Protein AF-0000000068949501 (afdb_homodimer)

Structure (mmCIF, N/CA/C/O backbone):
data_AF-0000000068949501-model_v1
#
loop_
_entity.id
_entity.type
_entity.pdbx_description
1 polymer 'Antitoxin of toxin-antitoxin stability system'
#
loop_
_atom_site.group_PDB
_atom_site.id
_atom_site.type_symbol
_atom_site.label_atom_id
_atom_site.label_alt_id
_atom_site.label_comp_id
_atom_site.label_asym_id
_atom_site.label_entity_id
_atom_site.label_seq_id
_atom_site.pdbx_PDB_ins_code
_atom_site.Cartn_x
_atom_site.Cartn_y
_atom_site.Cartn_z
_atom_site.occupancy
_atom_site.B_iso_or_equiv
_atom_site.auth_seq_id
_atom_site.auth_comp_id
_atom_site.auth_asym_id
_atom_site.auth_atom_id
_atom_site.pdbx_PDB_model_num
ATOM 1 N N . MET A 1 1 ? -19.406 10.617 -22.109 1 32.72 1 MET A N 1
ATOM 2 C CA . MET A 1 1 ? -18.266 11.438 -22.5 1 32.72 1 MET A CA 1
ATOM 3 C C . MET A 1 1 ? -17.047 11.125 -21.625 1 32.72 1 MET A C 1
ATOM 5 O O . MET A 1 1 ? -15.938 11.539 -21.938 1 32.72 1 MET A O 1
ATOM 9 N N . LEU A 1 2 ? -17.25 10.852 -20.234 1 39.31 2 LEU A N 1
ATOM 10 C CA . LEU A 1 2 ? -16.672 11.32 -18.969 1 39.31 2 LEU A CA 1
ATOM 11 C C . LEU A 1 2 ? -15.352 10.625 -18.688 1 39.31 2 LEU A C 1
ATOM 13 O O . LEU A 1 2 ? -14.914 10.547 -17.547 1 39.31 2 LEU A O 1
ATOM 17 N N . VAL A 1 3 ? -15.125 9.727 -19.578 1 50.28 3 VAL A N 1
ATOM 18 C CA . VAL A 1 3 ? -13.938 8.969 -19.203 1 50.28 3 VAL A CA 1
ATOM 19 C C . VAL A 1 3 ? -12.727 9.898 -19.125 1 50.28 3 VAL A C 1
ATOM 21 O O . VAL A 1 3 ? -12.484 10.68 -20.047 1 50.28 3 VAL A O 1
ATOM 24 N N . SER A 1 4 ? -12.539 10.664 -18.141 1 52.97 4 SER A N 1
ATOM 25 C CA . SER A 1 4 ? -11.422 11.578 -17.938 1 52.97 4 SER A CA 1
ATOM 26 C C . SER A 1 4 ? -10.172 11.078 -18.656 1 52.97 4 SER A C 1
ATOM 28 O O . SER A 1 4 ? -9.867 9.891 -18.609 1 52.97 4 SER A O 1
ATOM 30 N N . GLU A 1 5 ? -9.898 11.656 -19.828 1 65.38 5 GLU A N 1
ATOM 31 C CA . GLU A 1 5 ? -8.75 11.453 -20.703 1 65.38 5 GLU A CA 1
ATOM 32 C C . GLU A 1 5 ? -7.492 11.141 -19.891 1 65.38 5 GLU A C 1
ATOM 34 O O . GLU A 1 5 ? -7.199 11.82 -18.906 1 65.38 5 GLU A O 1
ATOM 39 N N . GLU A 1 6 ? -7.09 9.992 -19.891 1 77.25 6 GLU A N 1
ATOM 40 C CA . GLU A 1 6 ? -5.844 9.523 -19.281 1 77.25 6 GLU A CA 1
ATOM 41 C C . GLU A 1 6 ? -4.656 10.352 -19.766 1 77.25 6 GLU A C 1
ATOM 43 O O . GLU A 1 6 ? -4.625 10.82 -20.906 1 77.25 6 GLU A O 1
ATOM 48 N N . ALA A 1 7 ? -4.039 11 -18.859 1 84.06 7 ALA A N 1
ATOM 49 C CA . ALA A 1 7 ? -2.85 11.789 -19.156 1 84.06 7 ALA A CA 1
ATOM 50 C C . ALA A 1 7 ? -1.578 11.008 -18.844 1 84.06 7 ALA A C 1
ATOM 52 O O . ALA A 1 7 ? -1.532 10.25 -17.859 1 84.06 7 ALA A O 1
ATOM 53 N N . PRO A 1 8 ? -0.601 11.203 -19.781 1 91.69 8 PRO A N 1
ATOM 54 C CA . PRO A 1 8 ? 0.681 10.562 -19.5 1 91.69 8 PRO A CA 1
ATOM 55 C C . PRO A 1 8 ? 1.339 11.102 -18.219 1 91.69 8 PRO A C 1
ATOM 57 O O . PRO A 1 8 ? 1.246 12.297 -17.938 1 91.69 8 PRO A O 1
ATOM 60 N N . PHE A 1 9 ? 1.88 10.258 -17.453 1 94.75 9 PHE A N 1
ATOM 61 C CA . PHE A 1 9 ? 2.619 10.555 -16.234 1 94.75 9 PHE A CA 1
ATOM 62 C C . PHE A 1 9 ? 3.992 9.898 -16.266 1 94.75 9 PHE A C 1
ATOM 64 O O . PHE A 1 9 ? 4.102 8.688 -16.453 1 94.75 9 PHE A O 1
ATOM 71 N N . ILE A 1 10 ? 5.035 10.727 -16.156 1 95.12 10 ILE A N 1
ATOM 72 C CA . ILE A 1 10 ? 6.395 10.211 -16.266 1 95.12 10 ILE A CA 1
ATOM 73 C C . ILE A 1 10 ? 7.039 10.133 -14.891 1 95.12 10 ILE A C 1
ATOM 75 O O . ILE A 1 10 ? 7.09 11.133 -14.164 1 95.12 10 ILE A O 1
ATOM 79 N N . LEU A 1 11 ? 7.508 9 -14.602 1 96.12 11 LEU A N 1
ATOM 80 C CA . LEU A 1 11 ? 8.281 8.758 -13.383 1 96.12 11 LEU A CA 1
ATOM 81 C C . LEU A 1 11 ? 9.688 8.281 -13.727 1 96.12 11 LEU A C 1
ATOM 83 O O . LEU A 1 11 ? 9.953 7.875 -14.859 1 96.12 11 LEU A O 1
ATOM 87 N N . THR A 1 12 ? 10.523 8.461 -12.727 1 94.25 12 THR A N 1
ATOM 88 C CA . THR A 1 12 ? 11.844 7.871 -12.836 1 94.25 12 THR A CA 1
ATOM 89 C C . THR A 1 12 ? 12.031 6.754 -11.812 1 94.25 12 THR A C 1
ATOM 91 O O . THR A 1 12 ? 11.945 6.988 -10.609 1 94.25 12 THR A O 1
ATOM 94 N N . LEU A 1 13 ? 12.258 5.543 -12.391 1 95.19 13 LEU A N 1
ATOM 95 C CA . LEU A 1 13 ? 12.43 4.391 -11.523 1 95.19 13 LEU A CA 1
ATOM 96 C C . LEU A 1 13 ? 13.75 3.676 -11.812 1 95.19 13 LEU A C 1
ATOM 98 O O . LEU A 1 13 ? 14.266 3.762 -12.93 1 95.19 13 LEU A O 1
ATOM 102 N N . ASN A 1 14 ? 14.227 3.023 -10.758 1 93.06 14 ASN A N 1
ATOM 103 C CA . ASN A 1 14 ? 15.273 2.041 -11.016 1 93.06 14 ASN A CA 1
ATOM 104 C C . ASN A 1 14 ? 14.836 1.022 -12.062 1 93.06 14 ASN A C 1
ATOM 106 O O . ASN A 1 14 ? 13.734 0.483 -11.992 1 93.06 14 ASN A O 1
ATOM 110 N N . PRO A 1 15 ? 15.734 0.807 -13.055 1 93.88 15 PRO A N 1
ATOM 111 C CA . PRO A 1 15 ? 15.336 -0.068 -14.164 1 93.88 15 PRO A CA 1
ATOM 112 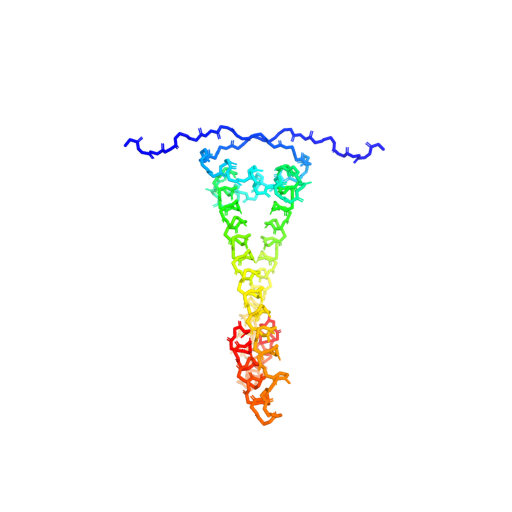C C . PRO A 1 15 ? 14.898 -1.452 -13.695 1 93.88 15 PRO A C 1
ATOM 114 O O . PRO A 1 15 ? 13.969 -2.033 -14.258 1 93.88 15 PRO A O 1
ATOM 117 N N . GLN A 1 16 ? 15.578 -2.006 -12.695 1 94.19 16 GLN A N 1
ATOM 118 C CA . GLN A 1 16 ? 15.203 -3.322 -12.195 1 94.19 16 GLN A CA 1
ATOM 119 C C . GLN A 1 16 ? 13.82 -3.293 -11.555 1 94.19 16 GLN A C 1
ATOM 121 O O . GLN A 1 16 ? 13.031 -4.227 -11.719 1 94.19 16 GLN A O 1
ATOM 126 N N . LEU A 1 17 ? 13.602 -2.232 -10.844 1 95.31 17 LEU A N 1
ATOM 127 C CA . LEU A 1 17 ? 12.305 -2.066 -10.203 1 95.31 17 LEU A CA 1
ATOM 128 C C . LEU A 1 17 ? 11.203 -1.874 -11.234 1 95.31 17 LEU A C 1
ATOM 130 O O . LEU A 1 17 ? 10.133 -2.477 -11.133 1 95.31 17 LEU A O 1
ATOM 134 N N . ARG A 1 18 ? 11.508 -1.067 -12.18 1 95.94 18 ARG A N 1
ATOM 135 C CA . ARG A 1 18 ? 10.578 -0.836 -13.273 1 95.94 18 ARG A CA 1
ATOM 136 C C . ARG A 1 18 ? 10.227 -2.143 -13.984 1 95.94 18 ARG A C 1
ATOM 138 O O . ARG A 1 18 ? 9.047 -2.459 -14.156 1 95.94 18 ARG A O 1
ATOM 145 N N . ASP A 1 19 ? 11.227 -2.936 -14.297 1 96.56 19 ASP A N 1
ATOM 146 C CA . ASP A 1 19 ? 11.016 -4.191 -15.016 1 96.56 19 ASP A CA 1
ATOM 147 C C . ASP A 1 19 ? 10.219 -5.18 -14.18 1 96.56 19 ASP A C 1
ATOM 149 O O . ASP A 1 19 ? 9.344 -5.883 -14.695 1 96.56 19 ASP A O 1
ATOM 153 N N . ALA A 1 20 ? 10.516 -5.211 -12.969 1 97.44 20 ALA A N 1
ATOM 154 C CA . ALA A 1 20 ? 9.766 -6.082 -12.062 1 97.44 20 ALA A CA 1
ATOM 155 C C . ALA A 1 20 ? 8.305 -5.66 -11.977 1 97.44 20 ALA A C 1
ATOM 157 O O . ALA A 1 20 ? 7.41 -6.508 -11.914 1 97.44 20 ALA A O 1
ATOM 158 N N . PHE A 1 21 ? 8.031 -4.363 -11.938 1 98 21 PHE A N 1
ATOM 159 C CA . PHE A 1 21 ? 6.68 -3.822 -11.891 1 98 21 PHE A CA 1
ATOM 160 C C . PHE A 1 21 ? 5.895 -4.219 -13.133 1 98 21 PHE A C 1
ATOM 162 O O . PHE A 1 21 ? 4.746 -4.656 -13.031 1 98 21 PHE A O 1
ATOM 169 N N . ILE A 1 22 ? 6.551 -4.148 -14.273 1 97.94 22 ILE A N 1
ATOM 170 C CA . ILE A 1 22 ? 5.934 -4.504 -15.547 1 97.94 22 ILE A CA 1
ATOM 171 C C . ILE A 1 22 ? 5.602 -5.992 -15.562 1 97.94 22 ILE A C 1
ATOM 173 O O . ILE A 1 22 ? 4.48 -6.383 -15.898 1 97.94 22 ILE A O 1
ATOM 177 N N . ALA A 1 23 ? 6.527 -6.785 -15.133 1 98.19 23 ALA A N 1
ATOM 178 C CA . ALA A 1 23 ? 6.344 -8.234 -15.133 1 98.19 23 ALA A CA 1
ATOM 179 C C . ALA A 1 23 ? 5.23 -8.648 -14.172 1 98.19 23 ALA A C 1
ATOM 181 O O . ALA A 1 23 ? 4.414 -9.516 -14.5 1 98.19 23 ALA A O 1
ATOM 182 N N . GLU A 1 24 ? 5.215 -7.973 -13.016 1 98.19 24 GLU A N 1
ATOM 183 C CA . GLU A 1 24 ? 4.211 -8.32 -12.008 1 98.19 24 GLU A CA 1
ATOM 184 C C . GLU A 1 24 ? 2.814 -7.914 -12.461 1 98.19 24 GLU A C 1
ATOM 186 O O . GLU A 1 24 ? 1.854 -8.664 -12.281 1 98.19 24 GLU A O 1
ATOM 191 N N . ALA A 1 25 ? 2.686 -6.77 -13.039 1 98.25 25 ALA A N 1
ATOM 192 C CA . ALA A 1 25 ? 1.402 -6.332 -13.578 1 98.25 25 ALA A CA 1
ATOM 193 C C . ALA A 1 25 ? 0.901 -7.297 -14.648 1 98.25 25 ALA A C 1
ATOM 195 O O . ALA A 1 25 ? -0.269 -7.688 -14.641 1 98.25 25 ALA A O 1
ATOM 196 N N . ALA A 1 26 ? 1.858 -7.758 -15.516 1 97.88 26 ALA A N 1
ATOM 197 C CA . ALA A 1 26 ? 1.518 -8.695 -16.594 1 97.88 26 ALA A CA 1
ATOM 198 C C . ALA A 1 26 ? 1.066 -10.039 -16.016 1 97.88 26 ALA A C 1
ATOM 200 O O . ALA A 1 26 ? 0.128 -10.648 -16.531 1 97.88 26 ALA A O 1
ATOM 201 N N . ALA A 1 27 ? 1.744 -10.406 -15.023 1 96.62 27 ALA A N 1
ATOM 202 C CA . ALA A 1 27 ? 1.398 -11.68 -14.391 1 96.62 27 ALA A CA 1
ATOM 203 C C . ALA A 1 27 ? -0.029 -11.656 -13.852 1 96.62 27 ALA A C 1
ATOM 205 O O . ALA A 1 27 ? -0.696 -12.688 -13.789 1 96.62 27 ALA A O 1
ATOM 206 N N . GLU A 1 28 ? -0.557 -10.477 -13.578 1 95.94 28 GLU A N 1
ATOM 207 C CA . GLU A 1 28 ? -1.918 -10.312 -13.078 1 95.94 28 GLU A CA 1
ATOM 208 C C . GLU A 1 28 ? -2.898 -10.047 -14.219 1 95.94 28 GLU A C 1
ATOM 210 O O . GLU A 1 28 ? -4.102 -9.914 -13.984 1 95.94 28 GLU A O 1
ATOM 215 N N . GLY A 1 29 ? -2.375 -9.984 -15.438 1 97.06 29 GLY A N 1
ATOM 216 C CA . GLY A 1 29 ? -3.213 -9.672 -16.578 1 97.06 29 GLY A CA 1
ATOM 217 C C . GLY A 1 29 ? -3.609 -8.211 -16.656 1 97.06 29 GLY A C 1
ATOM 218 O O . GLY A 1 29 ? -4.629 -7.867 -17.25 1 97.06 29 GLY A O 1
ATOM 219 N N . LEU A 1 30 ? -2.852 -7.336 -16.016 1 97.5 30 LEU A N 1
ATOM 220 C CA . LEU A 1 30 ? -3.125 -5.902 -16 1 97.5 30 LEU A CA 1
ATOM 221 C C . LEU A 1 30 ? -1.987 -5.121 -16.656 1 97.5 30 LEU A C 1
ATOM 223 O O . LEU A 1 30 ? -0.885 -5.648 -16.812 1 97.5 30 LEU A O 1
ATOM 227 N N . THR A 1 31 ? -2.369 -3.941 -17 1 96.81 31 THR A N 1
ATOM 228 C CA . THR A 1 31 ? -1.314 -3.025 -17.406 1 96.81 31 THR A CA 1
ATOM 229 C C . THR A 1 31 ? -0.666 -2.361 -16.203 1 96.81 31 THR A C 1
ATOM 231 O O . THR A 1 31 ? -1.263 -2.305 -15.117 1 96.81 31 THR A O 1
ATOM 234 N N . THR A 1 32 ? 0.525 -1.931 -16.359 1 98 32 THR A N 1
ATOM 235 C CA . THR A 1 32 ? 1.206 -1.188 -15.297 1 98 32 THR A CA 1
ATOM 236 C C . THR A 1 32 ? 0.389 0.032 -14.883 1 98 32 THR A C 1
ATOM 238 O O . THR A 1 32 ? 0.351 0.386 -13.703 1 98 32 THR A O 1
ATOM 241 N N . SER A 1 33 ? -0.318 0.71 -15.805 1 97.31 33 SER A N 1
ATOM 242 C CA . SER A 1 33 ? -1.128 1.887 -15.5 1 97.31 33 SER A CA 1
ATOM 243 C C . SER A 1 33 ? -2.322 1.526 -14.625 1 97.31 33 SER A C 1
ATOM 245 O O . SER A 1 33 ? -2.695 2.287 -13.727 1 97.31 33 SER A O 1
ATOM 247 N N . GLN A 1 34 ? -2.859 0.392 -14.93 1 97.06 34 GLN A N 1
ATOM 248 C CA . GLN A 1 34 ? -3.975 -0.066 -14.109 1 97.06 34 GLN A CA 1
ATOM 249 C C . GLN A 1 34 ? -3.527 -0.331 -12.672 1 97.06 34 GLN A C 1
ATOM 251 O O . GLN A 1 34 ? -4.191 0.087 -11.727 1 97.06 34 GLN A O 1
ATOM 256 N N . VAL A 1 35 ? -2.381 -0.965 -12.5 1 98 35 VAL A N 1
ATOM 257 C CA . VAL A 1 35 ? -1.853 -1.249 -11.172 1 98 35 VAL A CA 1
ATOM 258 C C . VAL A 1 35 ? -1.466 0.056 -10.477 1 98 35 VAL A C 1
ATOM 260 O O . VAL A 1 35 ? -1.768 0.253 -9.297 1 98 35 VAL A O 1
ATOM 263 N N . ALA A 1 36 ? -0.903 0.91 -11.172 1 97.88 36 ALA A N 1
ATOM 264 C CA . ALA A 1 36 ? -0.486 2.197 -10.617 1 97.88 36 ALA A CA 1
ATOM 265 C C . ALA A 1 36 ? -1.688 3.006 -10.141 1 97.88 36 ALA A C 1
ATOM 267 O O . ALA A 1 36 ? -1.636 3.646 -9.094 1 97.88 36 ALA A O 1
ATOM 268 N N . GLU A 1 37 ? -2.748 2.992 -10.953 1 96.75 37 GLU A N 1
ATOM 269 C CA . GLU A 1 37 ? -3.965 3.691 -10.555 1 96.75 37 GLU A CA 1
ATOM 270 C C . GLU A 1 37 ? -4.453 3.213 -9.195 1 96.75 37 GLU A C 1
ATOM 272 O O . GLU A 1 37 ? -4.812 4.023 -8.336 1 96.75 37 GLU A O 1
ATOM 277 N N . ALA A 1 38 ? -4.402 2.006 -9.031 1 97.25 38 ALA A N 1
ATOM 278 C CA . ALA A 1 38 ? -4.855 1.432 -7.77 1 97.25 38 ALA A CA 1
ATOM 279 C C . ALA A 1 38 ? -3.906 1.793 -6.629 1 97.25 38 ALA A C 1
ATOM 281 O O . ALA A 1 38 ? -4.348 2.137 -5.531 1 97.25 38 ALA A O 1
ATOM 282 N N . LEU A 1 39 ? -2.615 1.708 -6.902 1 98.19 39 LEU A N 1
ATOM 283 C CA . LEU A 1 39 ? -1.617 2.023 -5.887 1 98.19 39 LEU A CA 1
ATOM 284 C C . LEU A 1 39 ? -1.732 3.479 -5.445 1 98.19 39 LEU A C 1
ATOM 286 O O . LEU A 1 39 ? -1.671 3.775 -4.25 1 98.19 39 LEU A O 1
ATOM 290 N N . VAL A 1 40 ? -1.928 4.344 -6.391 1 98.06 40 VAL A N 1
ATOM 291 C CA . VAL A 1 40 ? -2.031 5.77 -6.098 1 98.06 40 VAL A CA 1
ATOM 292 C C . VAL A 1 40 ? -3.316 6.047 -5.324 1 98.06 40 VAL A C 1
ATOM 294 O O . VAL A 1 40 ? -3.312 6.805 -4.352 1 98.06 40 VAL A O 1
ATOM 297 N N . ARG A 1 41 ? -4.395 5.457 -5.746 1 98.12 41 ARG A N 1
ATOM 298 C CA . ARG A 1 41 ? -5.652 5.625 -5.031 1 98.12 41 ARG A CA 1
ATOM 299 C C . ARG A 1 41 ? -5.516 5.188 -3.574 1 98.12 41 ARG A C 1
ATOM 301 O O . ARG A 1 41 ? -5.988 5.879 -2.668 1 98.12 41 ARG A O 1
ATOM 308 N N . GLU A 1 42 ? -4.902 4.07 -3.359 1 97.44 42 GLU A N 1
ATOM 309 C CA . GLU A 1 42 ? -4.695 3.557 -2.008 1 97.44 42 GLU A CA 1
ATOM 310 C C . GLU A 1 42 ? -3.797 4.488 -1.196 1 97.44 42 GLU A C 1
ATOM 312 O O . GLU A 1 42 ? -4.074 4.762 -0.026 1 97.44 42 GLU A O 1
ATOM 317 N N . TYR A 1 43 ? -2.789 4.922 -1.844 1 98.31 43 TYR A N 1
ATOM 318 C CA . TYR A 1 43 ? -1.854 5.848 -1.213 1 98.31 43 TYR A CA 1
ATOM 319 C C . TYR A 1 43 ? -2.564 7.117 -0.758 1 98.31 43 TYR A C 1
ATOM 321 O O . TYR A 1 43 ? -2.426 7.535 0.394 1 98.31 43 TYR A O 1
ATOM 329 N N . LEU A 1 44 ? -3.369 7.746 -1.599 1 98.38 44 LEU A N 1
ATOM 330 C CA . LEU A 1 44 ? -4.082 8.977 -1.278 1 98.38 44 LEU A CA 1
ATOM 331 C C . LEU A 1 44 ? -5.102 8.742 -0.171 1 98.38 44 LEU A C 1
ATOM 333 O O . LEU A 1 44 ? -5.27 9.586 0.715 1 98.38 44 LEU A O 1
ATOM 337 N N . ALA A 1 45 ? -5.77 7.621 -0.24 1 97.5 45 ALA A N 1
ATOM 338 C CA . ALA A 1 45 ? -6.754 7.281 0.782 1 97.5 45 ALA A CA 1
ATOM 339 C C . ALA A 1 45 ? -6.098 7.148 2.154 1 97.5 45 ALA A C 1
ATOM 341 O O . ALA A 1 45 ? -6.621 7.652 3.15 1 97.5 45 ALA A O 1
ATOM 342 N N . ARG A 1 46 ? -4.945 6.539 2.182 1 96.5 46 ARG A N 1
ATOM 343 C CA . ARG A 1 46 ? -4.203 6.371 3.428 1 96.5 46 ARG A CA 1
ATOM 344 C C . ARG A 1 46 ? -3.744 7.719 3.977 1 96.5 46 ARG A C 1
ATOM 346 O O . ARG A 1 46 ? -3.824 7.965 5.18 1 96.5 46 ARG A O 1
ATOM 353 N N . ARG A 1 47 ? -3.279 8.461 3.1 1 95.88 47 ARG A N 1
ATOM 354 C CA . ARG A 1 47 ? -2.82 9.781 3.52 1 95.88 47 ARG A CA 1
ATOM 355 C C . ARG A 1 47 ? -3.979 10.625 4.043 1 95.88 47 ARG A C 1
ATOM 357 O O . ARG A 1 47 ? -3.836 11.336 5.039 1 95.88 47 ARG A O 1
ATOM 364 N N . ARG A 1 48 ? -5.078 10.656 3.355 1 95.75 48 ARG A N 1
ATOM 365 C CA . ARG A 1 48 ? -6.266 11.367 3.82 1 95.75 48 ARG A CA 1
ATOM 366 C C . ARG A 1 48 ? -6.699 10.859 5.195 1 95.75 48 ARG A C 1
ATOM 368 O O . ARG A 1 48 ? -6.988 11.664 6.09 1 95.75 48 ARG A O 1
ATOM 375 N N . GLN A 1 49 ? -6.711 9.57 5.344 1 94.44 49 GLN A N 1
ATOM 376 C CA . GLN A 1 49 ? -7.086 8.984 6.629 1 94.44 49 GLN A CA 1
ATOM 377 C C . GLN A 1 49 ? -6.145 9.438 7.738 1 94.44 49 GLN A C 1
ATOM 379 O O . GLN A 1 49 ? -6.586 9.789 8.836 1 94.44 49 GLN A O 1
ATOM 384 N N . ALA A 1 50 ? -4.945 9.43 7.418 1 93.44 50 ALA A N 1
ATOM 385 C CA . ALA A 1 50 ? -3.941 9.852 8.391 1 93.44 50 ALA A CA 1
ATOM 386 C C . ALA A 1 50 ? -4.156 11.305 8.805 1 93.44 50 ALA A C 1
ATOM 388 O O . ALA A 1 50 ? -4.039 11.641 9.984 1 93.44 50 ALA A O 1
ATOM 389 N N . ARG A 1 51 ? -4.406 12.109 7.871 1 93.19 51 ARG A N 1
ATOM 390 C CA . ARG A 1 51 ? -4.652 13.516 8.156 1 93.19 51 ARG A CA 1
ATOM 391 C C . ARG A 1 51 ? -5.906 13.695 9.008 1 93.19 51 ARG A C 1
ATOM 393 O O . ARG A 1 51 ? -5.922 14.492 9.945 1 93.19 51 ARG A O 1
ATOM 400 N N . ASP A 1 52 ? -6.945 12.961 8.648 1 92.19 52 ASP A N 1
ATOM 401 C CA . ASP A 1 52 ? -8.188 13.016 9.414 1 92.19 52 ASP A CA 1
ATOM 402 C C . ASP A 1 52 ? -7.961 12.586 10.859 1 92.19 52 ASP A C 1
ATOM 404 O O . ASP A 1 52 ? -8.484 13.211 11.789 1 92.19 52 ASP A O 1
ATOM 408 N N . GLU A 1 53 ? -7.172 11.57 10.969 1 88.69 53 GLU A N 1
ATOM 409 C CA . GLU A 1 53 ? -6.855 11.086 12.305 1 88.69 53 GLU A CA 1
ATOM 410 C C . GLU A 1 53 ? -6.047 12.109 13.094 1 88.69 53 GLU A C 1
ATOM 412 O O . GLU A 1 53 ? -6.273 12.305 14.289 1 88.69 53 GLU A O 1
ATOM 417 N N . GLU A 1 54 ? -5.18 12.75 12.445 1 87.69 54 GLU A N 1
ATOM 418 C CA . GLU A 1 54 ? -4.395 13.797 13.094 1 87.69 54 GLU A CA 1
ATOM 419 C C . GLU A 1 54 ? -5.285 14.953 13.531 1 87.69 54 GLU A C 1
ATOM 421 O O . GLU A 1 54 ? -5.109 15.5 14.625 1 87.69 54 GLU A O 1
ATOM 426 N N . VAL A 1 55 ? -6.152 15.336 12.711 1 91.06 55 VAL A N 1
ATOM 427 C CA . VAL A 1 55 ? -7.094 16.406 13.023 1 91.06 55 VAL A CA 1
ATOM 428 C C . VAL A 1 55 ? -7.918 16.031 14.25 1 91.06 55 VAL A C 1
ATOM 430 O O . VAL A 1 55 ? -8.078 16.844 15.164 1 91.06 55 VAL A O 1
ATOM 433 N N . LEU A 1 56 ? -8.383 14.75 14.195 1 89.19 56 LEU A N 1
ATOM 434 C CA . LEU A 1 56 ? -9.172 14.258 15.32 1 89.19 56 LEU A CA 1
ATOM 435 C C . LEU A 1 56 ? -8.344 14.258 16.609 1 89.19 56 LEU A C 1
ATOM 437 O O . LEU A 1 56 ? -8.82 14.664 17.656 1 89.19 56 LEU A O 1
ATOM 441 N N . PHE A 1 57 ? -7.18 13.773 16.516 1 87.81 57 PHE A N 1
ATOM 442 C CA . PHE A 1 57 ? -6.289 13.742 17.672 1 87.81 57 PHE A CA 1
ATOM 443 C C . PHE A 1 57 ? -6.012 15.148 18.188 1 87.81 57 PHE A C 1
ATOM 445 O O . PHE A 1 57 ? -6.062 15.398 19.391 1 87.81 57 PHE A O 1
ATOM 452 N N . GLN A 1 58 ? -5.785 16.047 17.312 1 88.44 58 GLN A N 1
ATOM 453 C CA . GLN A 1 58 ? -5.527 17.438 17.703 1 88.44 58 GLN A CA 1
ATOM 454 C C . GLN A 1 58 ? -6.762 18.062 18.344 1 88.44 58 GLN A C 1
ATOM 456 O O . GLN A 1 58 ? -6.641 18.812 19.312 1 88.44 58 GLN A O 1
ATOM 461 N N . GLN A 1 59 ? -7.891 17.766 17.703 1 88.06 59 GLN A N 1
ATOM 462 C CA . GLN A 1 59 ? -9.141 18.25 18.281 1 88.06 59 GLN A CA 1
ATOM 463 C C . GLN A 1 59 ? -9.344 17.719 19.688 1 88.06 59 GLN A C 1
ATOM 465 O O . GLN A 1 59 ? -9.773 18.438 20.578 1 88.06 59 GLN A O 1
ATOM 470 N N . MET A 1 60 ? -8.945 16.438 19.797 1 81.12 60 MET A N 1
ATOM 471 C CA . MET A 1 60 ? -9.047 15.797 21.094 1 81.12 60 MET A CA 1
ATOM 472 C C . MET A 1 60 ? -8.109 16.469 22.109 1 81.12 60 MET A C 1
ATOM 474 O O . MET A 1 60 ? -8.508 16.75 23.234 1 81.12 60 MET A O 1
ATOM 478 N N . ILE A 1 61 ? -6.953 16.672 21.719 1 84.81 61 ILE A N 1
ATOM 479 C CA . ILE A 1 61 ? -5.965 17.359 22.547 1 84.81 61 ILE A CA 1
ATOM 480 C C . ILE A 1 61 ? -6.484 18.734 22.953 1 84.81 61 ILE A C 1
ATOM 482 O O . ILE A 1 61 ? -6.426 19.109 24.125 1 84.81 61 ILE A O 1
ATOM 486 N N . GLU A 1 62 ? -6.98 19.641 22.094 1 86.88 62 GLU A N 1
ATOM 487 C CA . GLU A 1 62 ? -7.465 21 22.359 1 86.88 62 GLU A CA 1
ATOM 488 C C . GLU A 1 62 ? -8.656 20.984 23.312 1 86.88 62 GLU A C 1
ATOM 490 O O . GLU A 1 62 ? -8.742 21.812 24.219 1 86.88 62 GLU A O 1
ATOM 495 N N . GLU A 1 63 ? -9.531 20.078 23.094 1 84.94 63 GLU A N 1
ATOM 496 C CA . GLU A 1 63 ? -10.664 19.938 24 1 84.94 63 GLU A CA 1
ATOM 497 C C . GLU A 1 63 ? -10.203 19.578 25.406 1 84.94 63 GLU A C 1
ATOM 499 O O . GLU A 1 63 ? -10.742 20.078 26.391 1 84.94 63 GLU A O 1
ATOM 504 N N . GLY A 1 64 ? -9.312 18.703 25.5 1 72.69 64 GLY A N 1
ATOM 505 C CA . GLY A 1 64 ? -8.727 18.359 26.781 1 72.69 64 GLY A CA 1
ATOM 506 C C . GLY A 1 64 ? -8.078 19.547 27.484 1 72.69 64 GLY A C 1
ATOM 507 O O . GLY A 1 64 ? -8.266 19.75 28.672 1 72.69 64 GLY A O 1
ATOM 508 N N . ARG A 1 65 ? -7.328 20.312 26.812 1 83.38 65 ARG A N 1
ATOM 509 C CA . ARG A 1 65 ? -6.691 21.5 27.344 1 83.38 65 ARG A CA 1
ATOM 510 C C . ARG A 1 65 ? -7.734 22.516 27.812 1 83.38 65 ARG A C 1
ATOM 512 O O . ARG A 1 65 ? -7.578 23.141 28.875 1 83.38 65 ARG A O 1
ATOM 519 N N . ALA A 1 66 ? -8.742 22.703 26.984 1 84.06 66 ALA A N 1
ATOM 520 C CA . ALA A 1 66 ? -9.828 23.609 27.344 1 84.06 66 ALA A CA 1
ATOM 521 C C . ALA A 1 66 ? -10.531 23.141 28.609 1 84.06 66 ALA A C 1
ATOM 523 O O . ALA A 1 66 ? -10.875 23.938 29.484 1 84.06 66 ALA A O 1
ATOM 524 N N . SER A 1 67 ? -10.758 21.828 28.688 1 77.75 67 SER A N 1
ATOM 525 C CA . SER A 1 67 ? -11.391 21.266 29.875 1 77.75 67 SER A CA 1
ATOM 526 C C . SER A 1 67 ? -10.531 21.5 31.125 1 77.75 67 SER A C 1
ATOM 528 O O . SER A 1 67 ? -11.055 21.875 32.188 1 77.75 67 SER A O 1
ATOM 530 N N . MET A 1 68 ? -9.195 21.312 31.016 1 77.69 68 MET A N 1
ATOM 531 C CA . MET A 1 68 ? -8.266 21.516 32.125 1 77.69 68 MET A CA 1
ATOM 532 C C . MET A 1 68 ? -8.234 22.969 32.562 1 77.69 68 MET A C 1
ATOM 534 O O . MET A 1 68 ? -8.227 23.266 33.75 1 77.69 68 MET A O 1
ATOM 538 N N . ARG A 1 69 ? -8.227 23.812 31.656 1 78.81 69 ARG A N 1
ATOM 539 C CA . ARG A 1 69 ? -8.211 25.25 31.953 1 78.81 69 ARG A CA 1
ATOM 540 C C . ARG A 1 69 ? -9.5 25.672 32.625 1 78.81 69 ARG A C 1
ATOM 542 O O . ARG A 1 69 ? -9.484 26.516 33.531 1 78.81 69 ARG A O 1
ATOM 549 N N . ALA A 1 70 ? -10.562 25.125 32.25 1 76.69 70 ALA A N 1
ATOM 550 C CA . ALA A 1 70 ? -11.852 25.453 32.844 1 76.69 70 ALA A CA 1
ATOM 551 C C . ALA A 1 70 ? -11.961 24.875 34.25 1 76.69 70 ALA A C 1
ATOM 553 O O . ALA A 1 70 ? -12.633 25.453 35.125 1 76.69 70 ALA A O 1
ATOM 554 N N . GLY A 1 71 ? -11.375 23.672 34.406 1 64.62 71 GLY A N 1
ATOM 555 C CA . GLY A 1 71 ? -11.383 23.047 35.719 1 64.62 71 GLY A CA 1
ATOM 556 C C . GLY A 1 71 ? -10.453 23.734 36.688 1 64.62 71 GLY A C 1
ATOM 557 O O . GLY A 1 71 ? -10.562 23.531 37.906 1 64.62 71 GLY A O 1
ATOM 558 N N . ILE A 1 72 ? -9.203 24.203 36.438 1 64.81 72 ILE A N 1
ATOM 559 C CA . ILE A 1 72 ? -8.289 24.875 37.312 1 64.81 72 ILE A CA 1
ATOM 560 C C . ILE A 1 72 ? -9.047 25.922 38.156 1 64.81 72 ILE A C 1
ATOM 562 O O . ILE A 1 72 ? -8.719 26.156 39.312 1 64.81 72 ILE A O 1
ATOM 566 N N . GLY A 1 73 ? -10.352 26.359 37.781 1 61.72 73 GLY A N 1
ATOM 567 C CA . GLY A 1 73 ? -11.25 27.094 38.656 1 61.72 73 GLY A CA 1
ATOM 568 C C . GLY A 1 73 ? -12.328 26.219 39.281 1 61.72 73 GLY A C 1
ATOM 569 O O . GLY A 1 73 ? -13.094 26.672 40.125 1 61.72 73 GLY A O 1
ATOM 570 N N . ILE A 1 74 ? -12.516 25.047 38.625 1 60.44 74 ILE A N 1
ATOM 571 C CA . ILE A 1 74 ? -13.609 24.156 39.031 1 60.44 74 ILE A CA 1
ATOM 572 C C . ILE A 1 74 ? -13.102 23.125 40.031 1 60.44 74 ILE A C 1
ATOM 574 O O . ILE A 1 74 ? -11.945 22.703 39.969 1 60.44 74 ILE A O 1
ATOM 578 N N . PRO A 1 75 ? -13.875 22.844 40.969 1 68.25 75 PRO A N 1
ATOM 579 C CA . PRO A 1 75 ? -13.516 21.906 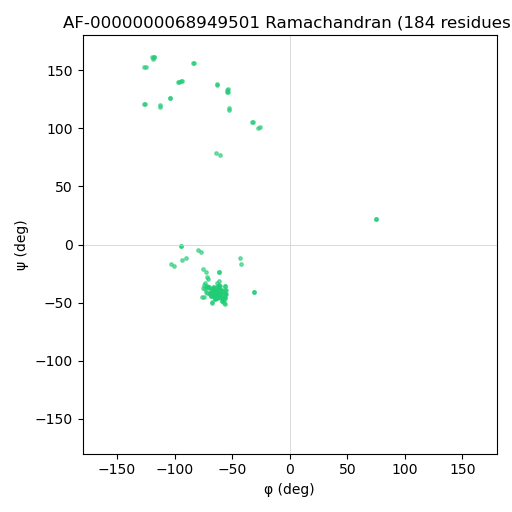42.062 1 68.25 75 PRO A CA 1
ATOM 580 C C . PRO A 1 75 ? -13.039 20.562 41.531 1 68.25 75 PRO A C 1
ATOM 582 O O . PRO A 1 75 ? -13.469 20.125 40.469 1 68.25 75 PRO A O 1
ATOM 585 N N . ASN A 1 76 ? -11.898 19.953 42.031 1 63.03 76 ASN A N 1
ATOM 586 C CA . ASN A 1 76 ? -11.141 18.734 41.75 1 63.03 76 ASN A CA 1
ATOM 587 C C . ASN A 1 76 ? -12.055 17.625 41.25 1 63.03 76 ASN A C 1
ATOM 589 O O . ASN A 1 76 ? -11.68 16.875 40.344 1 63.03 76 ASN A O 1
ATOM 593 N N . GLU A 1 77 ? -13.148 17.5 41.812 1 63.59 77 GLU A N 1
ATOM 594 C CA . GLU A 1 77 ? -14.094 16.438 41.5 1 63.59 77 GLU A CA 1
ATOM 595 C C . GLU A 1 77 ? -14.562 16.547 40.031 1 63.59 77 GLU A C 1
ATOM 597 O O . GLU A 1 77 ? -14.695 15.547 39.344 1 63.59 77 GLU A O 1
ATOM 602 N N . GLN A 1 78 ? -14.75 17.656 39.625 1 62.06 78 GLN A N 1
ATOM 603 C CA . GLN A 1 78 ? -15.203 17.906 38.25 1 62.06 78 GLN A CA 1
ATOM 604 C C . GLN A 1 78 ? -14.078 17.672 37.25 1 62.06 78 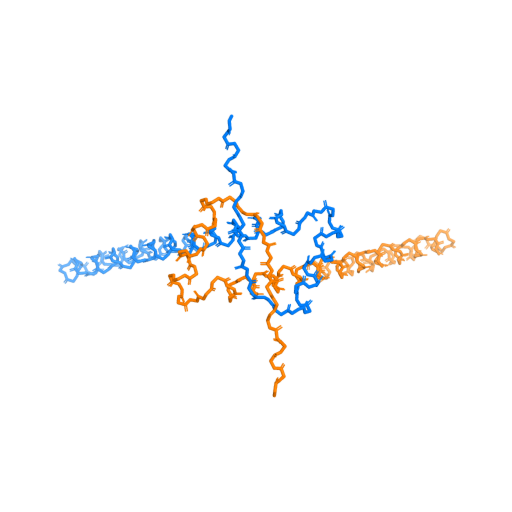GLN A C 1
ATOM 606 O O . GLN A 1 78 ? -14.32 17.141 36.156 1 62.06 78 GLN A O 1
ATOM 611 N N . VAL A 1 79 ? -12.93 17.938 37.625 1 64.44 79 VAL A N 1
ATOM 612 C CA . VAL A 1 79 ? -11.75 17.703 36.812 1 64.44 79 VAL A CA 1
ATOM 613 C C . VAL A 1 79 ? -11.578 16.203 36.562 1 64.44 79 VAL A C 1
ATOM 615 O O . VAL A 1 79 ? -11.281 15.781 35.438 1 64.44 79 VAL A O 1
ATOM 618 N N . GLU A 1 80 ? -11.758 15.5 37.656 1 65.38 80 GLU A N 1
ATOM 619 C CA . GLU A 1 80 ? -11.641 14.047 37.562 1 65.38 80 GLU A CA 1
ATOM 620 C C . GLU A 1 80 ? -12.688 13.484 36.594 1 65.38 80 GLU A C 1
ATOM 622 O O . GLU A 1 80 ? -12.398 12.578 35.812 1 65.38 80 GLU A O 1
ATOM 627 N N . ALA A 1 81 ? -13.758 14.062 36.688 1 64.75 81 ALA A N 1
ATOM 628 C CA . ALA A 1 81 ? -14.844 13.594 35.812 1 64.75 81 ALA A CA 1
ATOM 629 C C . ALA A 1 81 ? -14.57 13.922 34.344 1 64.75 81 ALA A C 1
ATOM 631 O O . ALA A 1 81 ? -14.805 13.102 33.469 1 64.75 81 ALA A O 1
ATOM 632 N N . GLU A 1 82 ? -14.031 15.062 34.188 1 62.28 82 GLU A N 1
ATOM 633 C CA . GLU A 1 82 ? -13.766 15.492 32.812 1 62.28 82 GLU A CA 1
ATOM 634 C C . GLU A 1 82 ? -12.586 14.742 32.219 1 62.28 82 GLU A C 1
ATOM 636 O O . GLU A 1 82 ? -12.609 14.367 31.031 1 62.28 82 GLU A O 1
ATOM 641 N N . SER A 1 83 ? -11.609 14.516 33.031 1 63.53 83 SER A N 1
ATOM 642 C CA . SER A 1 83 ? -10.477 13.711 32.594 1 63.53 83 SER A CA 1
ATOM 643 C C . SER A 1 83 ? -10.914 12.305 32.219 1 63.53 83 SER A C 1
ATOM 645 O O . SER A 1 83 ? -10.445 11.766 31.203 1 63.53 83 SER A O 1
ATOM 647 N N . ALA A 1 84 ? -11.711 11.797 33 1 64.38 84 ALA A N 1
ATOM 648 C CA . ALA A 1 84 ? -12.219 10.461 32.719 1 64.38 84 ALA A CA 1
ATOM 649 C C . ALA A 1 84 ? -12.984 10.414 31.422 1 64.38 84 ALA A C 1
ATOM 651 O O . ALA A 1 84 ? -12.844 9.461 30.641 1 64.38 84 ALA A O 1
ATOM 652 N N . ALA A 1 85 ? -13.641 11.406 31.125 1 62.03 85 ALA A N 1
ATOM 653 C CA . ALA A 1 85 ? -14.414 11.469 29.875 1 62.03 85 ALA A CA 1
ATOM 654 C C . ALA A 1 85 ? -13.484 11.57 28.672 1 62.03 85 ALA A C 1
ATOM 656 O O . ALA A 1 85 ? -13.742 10.953 27.641 1 62.03 85 ALA A O 1
ATOM 657 N N . TRP A 1 86 ? -12.516 12.234 28.875 1 60.25 86 TRP A N 1
ATOM 658 C CA . TRP A 1 86 ? -11.523 12.422 27.828 1 60.25 86 TRP A CA 1
ATOM 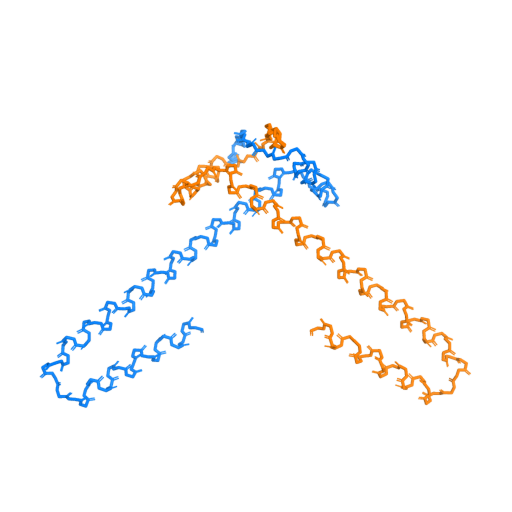659 C C . TRP A 1 86 ? -10.797 11.117 27.516 1 60.25 86 TRP A C 1
ATOM 661 O O . TRP A 1 86 ? -10.648 10.75 26.359 1 60.25 86 TRP A O 1
ATOM 671 N N . CYS A 1 87 ? -10.359 10.555 28.547 1 58.78 87 CYS A N 1
ATOM 672 C CA . CYS A 1 87 ? -9.672 9.273 28.391 1 58.78 87 CYS A CA 1
ATOM 673 C C . CYS A 1 87 ? -10.562 8.258 27.688 1 58.78 87 CYS A C 1
ATOM 675 O O . CYS A 1 87 ? -10.102 7.516 26.828 1 58.78 87 CYS A O 1
ATOM 677 N N . ALA A 1 88 ? -11.742 8.273 28.094 1 60.66 88 ALA A N 1
ATOM 678 C CA . ALA A 1 88 ? -12.695 7.332 27.5 1 60.66 88 ALA A CA 1
ATOM 679 C C . ALA A 1 88 ? -12.859 7.594 26 1 60.66 88 ALA A C 1
ATOM 681 O O . ALA A 1 88 ? -12.977 6.652 25.219 1 60.66 88 ALA A O 1
ATOM 682 N N . ALA A 1 89 ? -12.805 8.758 25.703 1 60.19 89 ALA A N 1
ATOM 683 C CA . ALA A 1 89 ? -12.984 9.109 24.297 1 60.19 89 ALA A CA 1
ATOM 684 C C . ALA A 1 89 ? -11.773 8.711 23.469 1 60.19 89 ALA A C 1
ATOM 686 O O . ALA A 1 89 ? -11.914 8.258 22.328 1 60.19 89 ALA A O 1
ATOM 687 N N . ILE A 1 90 ? -10.773 8.688 24.016 1 62.69 90 ILE A N 1
ATOM 688 C CA . ILE A 1 90 ? -9.523 8.328 23.344 1 62.69 90 ILE A CA 1
ATOM 689 C C . ILE A 1 90 ? -9.469 6.816 23.141 1 62.69 90 ILE A C 1
ATOM 691 O O . ILE A 1 90 ? -9.047 6.344 22.078 1 62.69 90 ILE A O 1
ATOM 695 N N . LEU A 1 91 ? -9.82 6.141 24.156 1 59.69 91 LEU A N 1
ATOM 696 C CA . LEU A 1 91 ? -9.789 4.68 24.141 1 59.69 91 LEU A CA 1
ATOM 697 C C . LEU A 1 91 ? -10.758 4.133 23.094 1 59.69 91 LEU A C 1
ATOM 699 O O . LEU A 1 91 ? -10.477 3.117 22.453 1 59.69 91 LEU A O 1
ATOM 703 N N . ARG A 1 92 ? -11.75 4.816 22.938 1 58.81 92 ARG A N 1
ATOM 704 C CA . ARG A 1 92 ? -12.711 4.336 21.953 1 58.81 92 ARG A CA 1
ATOM 705 C C . ARG A 1 92 ? -12.188 4.539 20.531 1 58.81 92 ARG A C 1
ATOM 707 O O . ARG A 1 92 ? -12.531 3.775 19.625 1 58.81 92 ARG A O 1
ATOM 714 N N . LYS A 1 93 ? -11.352 5.402 20.344 1 58.84 93 LYS A N 1
ATOM 715 C CA . LYS A 1 93 ? -10.859 5.691 19 1 58.84 93 LYS A CA 1
ATOM 716 C C . LYS A 1 93 ? -9.633 4.844 18.672 1 58.84 93 LYS A C 1
ATOM 718 O O . LYS A 1 93 ? -9.336 4.598 17.5 1 58.84 93 LYS A O 1
ATOM 723 N N . ALA A 1 94 ? -9.195 4.289 19.656 1 51.5 94 ALA A N 1
ATOM 724 C CA . ALA A 1 94 ? -8.094 3.342 19.484 1 51.5 94 ALA A CA 1
ATOM 725 C C . ALA A 1 94 ? -8.617 1.955 19.109 1 51.5 94 ALA A C 1
ATOM 727 O O . ALA A 1 94 ? -9.812 1.681 19.25 1 51.5 94 ALA A O 1
ATOM 728 N N . MET B 1 1 ? 29.703 4.777 -8.148 1 34.72 1 MET B N 1
ATOM 729 C CA . MET B 1 1 ? 29.188 5.148 -9.469 1 34.72 1 MET B CA 1
ATOM 730 C C . MET B 1 1 ? 27.719 4.73 -9.625 1 34.72 1 MET B C 1
ATOM 732 O O . MET B 1 1 ? 27.156 4.844 -10.711 1 34.72 1 MET B O 1
ATOM 736 N N . LEU B 1 2 ? 27.188 3.686 -8.758 1 40.19 2 LEU B N 1
ATOM 737 C CA . LEU B 1 2 ? 26.375 2.473 -8.703 1 40.19 2 LEU B CA 1
ATOM 738 C C . LEU B 1 2 ? 24.891 2.807 -8.773 1 40.19 2 LEU B C 1
ATOM 740 O O . LEU B 1 2 ? 24.047 1.973 -8.438 1 40.19 2 LEU B O 1
ATOM 744 N N . VAL B 1 3 ? 24.719 4.141 -8.727 1 51.25 3 VAL B N 1
ATOM 745 C CA . VAL B 1 3 ? 23.328 4.559 -8.617 1 51.25 3 VAL B CA 1
ATOM 746 C C . VAL B 1 3 ? 22.562 4.145 -9.867 1 51.25 3 VAL B C 1
ATOM 748 O O . VAL B 1 3 ? 23.016 4.398 -10.992 1 51.25 3 VAL B O 1
ATOM 751 N N . SER B 1 4 ? 22.156 2.971 -10.055 1 53.47 4 SER B N 1
ATOM 752 C CA . SER B 1 4 ? 21.375 2.459 -11.172 1 53.47 4 SER B CA 1
ATOM 753 C C . SER B 1 4 ? 20.547 3.564 -11.82 1 53.47 4 SER B C 1
ATOM 755 O O . SER B 1 4 ? 19.969 4.398 -11.125 1 53.47 4 SER B O 1
ATOM 757 N N . GLU B 1 5 ? 21.078 4.062 -12.961 1 64.94 5 GLU B N 1
ATOM 758 C CA . GLU B 1 5 ? 20.5 5.07 -13.844 1 64.94 5 GLU B CA 1
ATOM 759 C C . GLU B 1 5 ? 18.984 4.992 -13.859 1 64.94 5 GLU B C 1
ATOM 761 O O . GLU B 1 5 ? 18.406 3.906 -13.977 1 64.94 5 GLU B O 1
ATOM 766 N N . GLU B 1 6 ? 18.359 5.859 -13.258 1 76.88 6 GLU B N 1
ATOM 767 C CA . GLU B 1 6 ? 16.922 6.039 -13.25 1 76.88 6 GLU B CA 1
ATOM 768 C C . GLU B 1 6 ? 16.359 6.113 -14.672 1 76.88 6 GLU B C 1
ATOM 770 O O . GLU B 1 6 ? 17.016 6.637 -15.57 1 76.88 6 GLU B O 1
ATOM 775 N N . ALA B 1 7 ? 15.578 5.172 -15 1 83.62 7 ALA B N 1
ATOM 776 C CA . ALA B 1 7 ? 14.938 5.164 -16.312 1 83.62 7 ALA B CA 1
ATOM 777 C C . ALA B 1 7 ? 13.531 5.754 -16.234 1 83.62 7 ALA B C 1
ATOM 779 O O . ALA B 1 7 ? 12.82 5.555 -15.242 1 83.62 7 ALA B O 1
ATOM 780 N N . PRO B 1 8 ? 13.242 6.555 -17.312 1 91.69 8 PRO B N 1
ATOM 781 C CA . PRO B 1 8 ? 11.867 7.074 -17.359 1 91.69 8 PRO B CA 1
ATOM 782 C C . PRO B 1 8 ? 10.82 5.973 -17.484 1 91.69 8 PRO B C 1
ATOM 784 O O . PRO B 1 8 ? 11.047 4.973 -18.172 1 91.69 8 PRO B O 1
ATOM 787 N N . PHE B 1 9 ? 9.789 6.09 -16.766 1 94.75 9 PHE B N 1
ATOM 788 C CA . PHE B 1 9 ? 8.633 5.199 -16.781 1 94.75 9 PHE B CA 1
ATOM 789 C C . PHE B 1 9 ? 7.348 5.98 -17.016 1 94.75 9 PHE B C 1
ATOM 791 O O . PHE B 1 9 ? 7.059 6.93 -16.281 1 94.75 9 PHE B O 1
ATOM 798 N N . ILE B 1 10 ? 6.641 5.617 -18.094 1 95.12 10 ILE B N 1
ATOM 799 C CA . ILE B 1 10 ? 5.449 6.371 -18.469 1 95.12 10 ILE B CA 1
ATOM 800 C C . ILE B 1 10 ? 4.199 5.586 -18.078 1 95.12 10 ILE B C 1
ATOM 802 O O . ILE B 1 10 ? 4.039 4.43 -18.484 1 95.12 10 ILE B O 1
ATOM 806 N N . LEU B 1 11 ? 3.383 6.23 -17.359 1 96.12 11 LEU B N 1
ATOM 807 C CA . LEU B 1 11 ? 2.07 5.703 -17.016 1 96.12 11 LEU B CA 1
ATOM 808 C C . LEU B 1 11 ? 0.96 6.602 -17.531 1 96.12 11 LEU B C 1
ATOM 810 O O . LEU B 1 11 ? 1.215 7.746 -17.922 1 96.12 11 LEU B O 1
ATOM 814 N N . THR B 1 12 ? -0.192 5.984 -17.594 1 94.25 12 THR B N 1
ATOM 815 C CA . THR B 1 12 ? -1.377 6.785 -17.875 1 94.25 12 THR B CA 1
ATOM 816 C C . THR B 1 12 ? -2.312 6.82 -16.672 1 94.25 12 THR B C 1
ATOM 818 O O . THR B 1 12 ? -2.779 5.777 -16.219 1 94.25 12 THR B O 1
ATOM 821 N N . LEU B 1 13 ? -2.518 8.078 -16.219 1 95.31 13 LEU B N 1
ATOM 822 C CA . LEU B 1 13 ? -3.381 8.242 -15.055 1 95.31 13 LEU B CA 1
ATOM 823 C C . LEU B 1 13 ? -4.5 9.234 -15.344 1 95.31 13 LEU B C 1
ATOM 825 O O . LEU B 1 13 ? -4.352 10.117 -16.203 1 95.31 13 LEU B O 1
ATOM 829 N N . ASN B 1 14 ? -5.59 9.008 -14.617 1 93.25 14 ASN B N 1
ATOM 830 C CA . ASN B 1 14 ? -6.57 10.086 -14.562 1 93.25 14 ASN B CA 1
ATOM 831 C C . ASN B 1 14 ? -5.934 11.398 -14.109 1 93.25 14 ASN B C 1
ATOM 833 O O . ASN B 1 14 ? -5.188 11.422 -13.133 1 93.25 14 ASN B O 1
ATOM 837 N N . PRO B 1 15 ? -6.223 12.477 -14.875 1 94 15 PRO B N 1
ATOM 838 C CA . PRO B 1 15 ? -5.559 13.75 -14.578 1 94 15 PRO B CA 1
ATOM 839 C C . PRO B 1 15 ? -5.77 14.203 -13.133 1 94 15 PRO B C 1
ATOM 841 O O . PRO B 1 15 ? -4.855 14.758 -12.516 1 94 15 PRO B O 1
ATOM 844 N N . GLN B 1 16 ? -6.973 14 -12.602 1 94.25 16 GLN B N 1
ATOM 845 C CA . GLN B 1 16 ? -7.234 14.406 -11.227 1 94.25 16 GLN B CA 1
ATOM 846 C C . GLN B 1 16 ? -6.41 13.578 -10.242 1 94.25 16 GLN B C 1
ATOM 848 O O . GLN B 1 16 ? -5.906 14.109 -9.25 1 94.25 16 GLN B O 1
ATOM 853 N N . LEU B 1 17 ? -6.324 12.328 -10.555 1 95.44 17 LEU B N 1
ATOM 854 C CA . LEU B 1 17 ? -5.535 11.438 -9.711 1 95.44 17 LEU B CA 1
ATOM 855 C C . LEU B 1 17 ? -4.055 11.781 -9.789 1 95.44 17 LEU B C 1
ATOM 857 O O . LEU B 1 17 ? -3.369 11.836 -8.766 1 95.44 17 LEU B O 1
ATOM 861 N N . ARG B 1 18 ? -3.625 12.016 -10.977 1 96.06 18 ARG B N 1
ATOM 862 C CA . ARG B 1 18 ? -2.242 12.43 -11.203 1 96.06 18 ARG B CA 1
ATOM 863 C C . ARG B 1 18 ? -1.917 13.695 -10.422 1 96.06 18 ARG B C 1
ATOM 865 O O . ARG B 1 18 ? -0.929 13.734 -9.68 1 96.06 18 ARG B O 1
ATOM 872 N N . ASP B 1 19 ? -2.779 14.688 -10.5 1 96.62 19 ASP B N 1
ATOM 873 C CA . ASP B 1 19 ? -2.557 15.969 -9.828 1 96.62 19 ASP B CA 1
ATOM 874 C C . ASP B 1 19 ? -2.561 15.805 -8.312 1 96.62 19 ASP B C 1
ATOM 876 O O . ASP B 1 19 ? -1.753 16.422 -7.613 1 96.62 19 ASP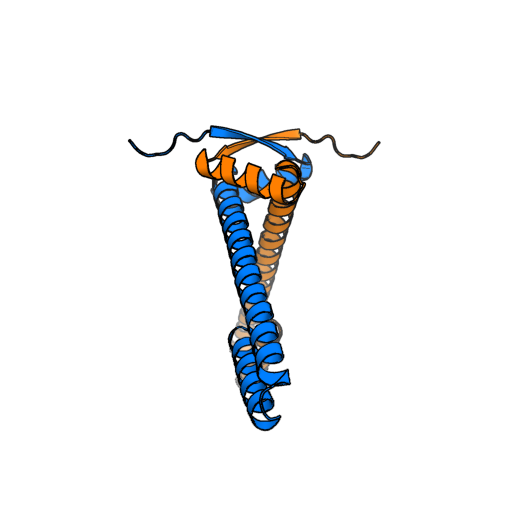 B O 1
ATOM 880 N N . ALA B 1 20 ? -3.432 15.023 -7.863 1 97.5 20 ALA B N 1
ATOM 881 C CA . ALA B 1 20 ? -3.486 14.758 -6.43 1 97.5 20 ALA B CA 1
ATOM 882 C C . ALA B 1 20 ? -2.219 14.055 -5.953 1 97.5 20 ALA B C 1
ATOM 884 O O . ALA B 1 20 ? -1.721 14.328 -4.859 1 97.5 20 ALA B O 1
ATOM 885 N N . PHE B 1 21 ? -1.692 13.109 -6.727 1 98.06 21 PHE B N 1
ATOM 886 C CA . PHE B 1 21 ? -0.466 12.391 -6.41 1 98.06 21 PHE B CA 1
ATOM 887 C C . PHE B 1 21 ? 0.717 13.344 -6.316 1 98.06 21 PHE B C 1
ATOM 889 O O . PHE B 1 21 ? 1.508 13.273 -5.375 1 98.06 21 PHE B O 1
ATOM 896 N N . ILE B 1 22 ? 0.775 14.281 -7.242 1 98.06 22 ILE B N 1
ATOM 897 C CA . ILE B 1 22 ? 1.842 15.273 -7.281 1 98.06 22 ILE B CA 1
ATOM 898 C C . ILE B 1 22 ? 1.759 16.172 -6.047 1 98.06 22 ILE B C 1
ATOM 900 O O . ILE B 1 22 ? 2.76 16.391 -5.359 1 98.06 22 ILE B O 1
ATOM 904 N N . ALA B 1 23 ? 0.582 16.609 -5.746 1 98.25 23 ALA B N 1
ATOM 905 C CA . ALA B 1 23 ? 0.375 17.5 -4.609 1 98.25 23 ALA B CA 1
ATOM 906 C C . ALA B 1 23 ? 0.712 16.797 -3.293 1 98.25 23 ALA B C 1
ATOM 908 O O . ALA B 1 23 ? 1.338 17.391 -2.41 1 98.25 23 ALA B O 1
ATOM 909 N N . GLU B 1 24 ? 0.302 15.523 -3.211 1 98.19 24 GLU B N 1
ATOM 910 C CA . GLU B 1 24 ? 0.541 14.781 -1.978 1 98.19 24 GLU B CA 1
ATOM 911 C C . GLU B 1 24 ? 2.027 14.5 -1.781 1 98.19 24 GLU B C 1
ATOM 913 O O . GLU B 1 24 ? 2.547 14.625 -0.67 1 98.19 24 GLU B O 1
ATOM 918 N N . ALA B 1 25 ? 2.707 14.148 -2.82 1 98.31 25 ALA B N 1
ATOM 919 C CA . ALA B 1 25 ? 4.152 13.945 -2.748 1 98.31 25 ALA B CA 1
ATOM 920 C C . ALA B 1 25 ? 4.867 15.219 -2.307 1 98.31 25 ALA B C 1
ATOM 922 O O . ALA B 1 25 ? 5.734 15.18 -1.432 1 98.31 25 ALA B O 1
ATOM 923 N N . ALA B 1 26 ? 4.398 16.375 -2.865 1 97.88 26 ALA B N 1
ATOM 924 C CA . ALA B 1 26 ? 4.984 17.672 -2.527 1 97.88 26 ALA B CA 1
ATOM 925 C C . ALA B 1 26 ? 4.738 18.016 -1.061 1 97.88 26 ALA B C 1
ATOM 927 O O . ALA B 1 26 ? 5.625 18.547 -0.387 1 97.88 26 ALA B O 1
ATOM 928 N N . ALA B 1 27 ? 3.582 17.688 -0.656 1 96.62 27 ALA B N 1
ATOM 929 C CA . ALA B 1 27 ? 3.236 17.969 0.735 1 96.62 27 ALA B CA 1
ATOM 930 C C . ALA B 1 27 ? 4.156 17.219 1.691 1 96.62 27 ALA B C 1
ATOM 932 O O . ALA B 1 27 ? 4.422 17.688 2.803 1 96.62 27 ALA B O 1
ATOM 933 N N . GLU B 1 28 ? 4.742 16.125 1.237 1 95.94 28 GLU B N 1
ATOM 934 C CA . GLU B 1 28 ? 5.656 15.32 2.043 1 95.94 28 GLU B CA 1
ATOM 935 C C . GLU B 1 28 ? 7.105 15.727 1.802 1 95.94 28 GLU B C 1
ATOM 937 O O . GLU B 1 28 ? 8.023 15.172 2.418 1 95.94 28 GLU B O 1
ATOM 942 N N . GLY B 1 29 ? 7.305 16.688 0.917 1 97.19 29 GLY B N 1
ATOM 943 C CA . GLY B 1 29 ? 8.656 17.109 0.569 1 97.19 29 GLY B CA 1
ATOM 944 C C . GLY B 1 29 ? 9.375 16.125 -0.32 1 97.19 29 GLY B C 1
ATOM 945 O O . GLY B 1 29 ? 10.609 16.094 -0.347 1 97.19 29 GLY B O 1
ATOM 946 N N . LEU B 1 30 ? 8.656 15.289 -1.03 1 97.56 30 LEU B N 1
ATOM 947 C CA . LEU B 1 30 ? 9.227 14.281 -1.917 1 97.56 30 LEU B CA 1
ATOM 948 C C . LEU B 1 30 ? 8.805 14.523 -3.361 1 97.56 30 LEU B C 1
ATOM 950 O O . LEU B 1 30 ? 7.836 15.242 -3.613 1 97.56 30 LEU B O 1
ATOM 954 N N . THR B 1 31 ? 9.57 13.914 -4.18 1 96.81 31 THR B N 1
ATOM 955 C CA . THR B 1 31 ? 9.133 13.883 -5.57 1 96.81 31 THR B CA 1
ATOM 956 C C . THR B 1 31 ? 8.156 12.734 -5.805 1 96.81 31 THR B C 1
ATOM 958 O O . THR B 1 31 ? 8.125 11.773 -5.039 1 96.81 31 THR B O 1
ATOM 961 N N . THR B 1 32 ? 7.352 12.859 -6.789 1 98.06 32 THR B N 1
ATOM 962 C CA . THR B 1 32 ? 6.438 11.789 -7.168 1 98.06 32 THR B CA 1
ATOM 963 C C . THR B 1 32 ? 7.199 10.492 -7.441 1 98.06 32 THR B C 1
ATOM 965 O O . THR B 1 32 ? 6.723 9.406 -7.117 1 98.06 32 THR B O 1
ATOM 968 N N . SER B 1 33 ? 8.414 10.547 -8.008 1 97.31 33 SER B N 1
ATOM 969 C CA . SER B 1 33 ? 9.219 9.367 -8.305 1 97.31 33 SER B CA 1
ATOM 970 C C . SER B 1 33 ? 9.68 8.672 -7.031 1 97.31 33 SER B C 1
ATOM 972 O O . SER B 1 33 ? 9.719 7.445 -6.965 1 97.31 33 SER B O 1
ATOM 974 N N . GLN B 1 34 ? 10.008 9.508 -6.094 1 97.06 34 GLN B N 1
ATOM 975 C CA . GLN B 1 34 ? 10.398 8.938 -4.809 1 97.06 34 GLN B CA 1
ATOM 976 C C . GLN B 1 34 ? 9.242 8.18 -4.16 1 97.06 34 GLN B C 1
ATOM 978 O O . GLN B 1 34 ? 9.414 7.062 -3.676 1 97.06 34 GLN B O 1
ATOM 983 N N . VAL B 1 35 ? 8.047 8.742 -4.203 1 98 35 VAL B N 1
ATOM 984 C CA . VAL B 1 35 ? 6.871 8.102 -3.629 1 98 35 VAL B CA 1
ATOM 985 C C . VAL B 1 35 ? 6.523 6.852 -4.434 1 98 35 VAL B C 1
ATOM 987 O O . VAL B 1 35 ? 6.227 5.797 -3.865 1 98 35 VAL B O 1
ATOM 990 N N . ALA B 1 36 ? 6.617 6.941 -5.672 1 97.88 36 ALA B N 1
ATOM 991 C CA . ALA B 1 36 ? 6.309 5.816 -6.547 1 97.88 36 ALA B CA 1
ATOM 992 C C . ALA B 1 36 ? 7.266 4.652 -6.297 1 97.88 36 ALA B C 1
ATOM 994 O O . ALA B 1 36 ? 6.848 3.49 -6.289 1 97.88 36 ALA B O 1
ATOM 995 N N . GLU B 1 37 ? 8.539 4.984 -6.129 1 96.75 37 GLU B N 1
ATOM 996 C CA . GLU B 1 37 ? 9.516 3.941 -5.828 1 96.75 37 GLU B CA 1
ATOM 997 C C . GLU B 1 37 ? 9.117 3.15 -4.586 1 96.75 37 GLU B C 1
ATOM 999 O O . GLU B 1 37 ? 9.18 1.919 -4.582 1 96.75 37 GLU B O 1
ATOM 1004 N N . ALA B 1 38 ? 8.695 3.838 -3.668 1 97.19 38 ALA B N 1
ATOM 1005 C CA . ALA B 1 38 ? 8.289 3.189 -2.422 1 97.19 38 ALA B CA 1
ATOM 1006 C C . ALA B 1 38 ? 7.02 2.367 -2.619 1 97.19 38 ALA B C 1
ATOM 1008 O O . ALA B 1 38 ? 6.918 1.244 -2.121 1 97.19 38 ALA B O 1
ATOM 1009 N N . LEU B 1 39 ? 6.066 2.922 -3.34 1 98.19 39 LEU B N 1
ATOM 1010 C CA . LEU B 1 39 ? 4.805 2.23 -3.586 1 98.19 39 LEU B CA 1
ATOM 1011 C C . LEU B 1 39 ? 5.035 0.94 -4.367 1 98.19 39 LEU B C 1
ATOM 1013 O O . LEU B 1 39 ? 4.457 -0.099 -4.043 1 98.19 39 LEU B O 1
ATOM 1017 N N . VAL B 1 40 ? 5.887 1.008 -5.34 1 98.06 40 VAL B N 1
ATOM 1018 C CA . VAL B 1 40 ? 6.176 -0.153 -6.176 1 98.06 40 VAL B CA 1
ATOM 1019 C C . VAL B 1 40 ? 6.918 -1.207 -5.355 1 98.06 40 VAL B C 1
ATOM 1021 O O . VAL B 1 40 ? 6.613 -2.398 -5.441 1 98.06 40 VAL B O 1
ATOM 1024 N N . ARG B 1 41 ? 7.883 -0.784 -4.594 1 98.06 41 ARG B N 1
ATOM 1025 C CA . ARG B 1 41 ? 8.602 -1.718 -3.734 1 98.06 41 ARG B CA 1
ATOM 1026 C C . ARG B 1 41 ? 7.648 -2.451 -2.799 1 98.06 41 ARG B C 1
ATOM 1028 O O . ARG B 1 41 ? 7.754 -3.668 -2.625 1 98.06 41 ARG B O 1
ATOM 1035 N N . GLU B 1 42 ? 6.758 -1.729 -2.193 1 97.5 42 GLU B N 1
ATOM 1036 C CA . GLU B 1 42 ? 5.777 -2.318 -1.289 1 97.5 42 GLU B CA 1
ATOM 1037 C C . GLU B 1 42 ? 4.859 -3.287 -2.027 1 97.5 42 GLU B C 1
ATOM 1039 O O . GLU B 1 42 ? 4.566 -4.379 -1.531 1 97.5 42 GLU B O 1
ATOM 1044 N N . TYR B 1 43 ? 4.457 -2.859 -3.17 1 98.31 43 TYR B N 1
ATOM 1045 C CA . TYR B 1 43 ? 3.596 -3.686 -4.012 1 98.31 43 TYR B CA 1
ATOM 1046 C C . TYR B 1 43 ? 4.273 -5.008 -4.352 1 98.31 43 TYR B C 1
ATOM 1048 O O . TYR B 1 43 ? 3.682 -6.078 -4.18 1 98.31 43 TYR B O 1
ATOM 1056 N N . LEU B 1 44 ? 5.504 -5 -4.801 1 98.38 44 LEU B N 1
ATOM 1057 C CA . LEU B 1 44 ? 6.238 -6.203 -5.18 1 98.38 44 LEU B CA 1
ATOM 1058 C C . LEU B 1 44 ? 6.465 -7.102 -3.967 1 98.38 44 LEU B C 1
ATOM 1060 O O . LEU B 1 44 ? 6.359 -8.328 -4.07 1 98.38 44 LEU B O 1
ATOM 1064 N N . ALA B 1 45 ? 6.777 -6.492 -2.852 1 97.56 45 ALA B N 1
ATOM 1065 C CA . ALA B 1 45 ? 6.992 -7.25 -1.622 1 97.56 45 ALA B CA 1
ATOM 1066 C C . ALA B 1 45 ? 5.723 -7.992 -1.209 1 97.56 45 ALA B C 1
ATOM 1068 O O . ALA B 1 45 ? 5.777 -9.164 -0.837 1 97.56 45 ALA B O 1
ATOM 1069 N N . ARG B 1 46 ? 4.602 -7.32 -1.33 1 96.62 46 ARG B N 1
ATOM 1070 C CA . ARG B 1 46 ? 3.318 -7.93 -0.994 1 96.62 46 ARG B CA 1
ATOM 1071 C C . ARG B 1 46 ? 2.996 -9.086 -1.938 1 96.62 46 ARG B C 1
ATOM 1073 O O . ARG B 1 46 ? 2.512 -10.133 -1.503 1 96.62 46 ARG B O 1
ATOM 1080 N N . ARG B 1 47 ? 3.23 -8.836 -3.133 1 95.81 47 ARG B N 1
ATOM 1081 C CA . ARG B 1 47 ? 2.967 -9.883 -4.117 1 95.81 47 ARG B CA 1
ATOM 1082 C C . ARG B 1 47 ? 3.869 -11.094 -3.887 1 95.81 47 ARG B C 1
ATOM 1084 O O . ARG B 1 47 ? 3.424 -12.234 -4.004 1 95.81 47 ARG B O 1
ATOM 1091 N N . ARG B 1 48 ? 5.137 -10.883 -3.678 1 95.62 48 ARG B N 1
ATOM 1092 C CA . ARG B 1 48 ? 6.055 -11.977 -3.363 1 95.62 48 ARG B CA 1
ATOM 1093 C C . ARG B 1 48 ? 5.594 -12.75 -2.133 1 95.62 48 ARG B C 1
ATOM 1095 O O . ARG B 1 48 ? 5.578 -13.977 -2.137 1 95.62 48 ARG B O 1
ATOM 1102 N N . GLN B 1 49 ? 5.207 -12.023 -1.12 1 94.5 49 GLN B N 1
ATOM 1103 C CA . GLN B 1 49 ? 4.723 -12.664 0.099 1 94.5 49 GLN B CA 1
ATOM 1104 C C . GLN B 1 49 ? 3.496 -13.523 -0.181 1 94.5 49 GLN B C 1
ATOM 110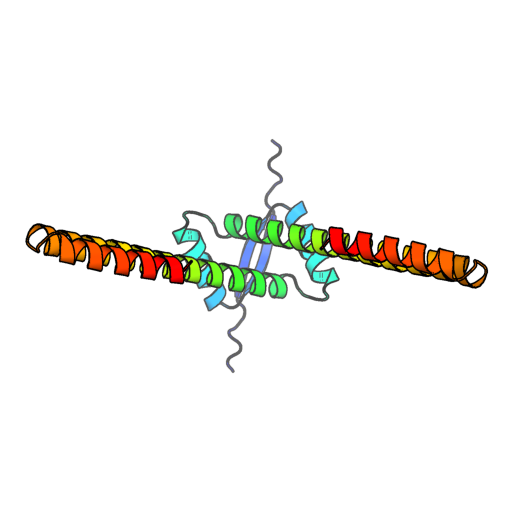6 O O . GLN B 1 49 ? 3.395 -14.648 0.314 1 94.5 49 GLN B O 1
ATOM 1111 N N . ALA B 1 50 ? 2.654 -12.984 -0.936 1 93.69 50 ALA B N 1
ATOM 1112 C CA . ALA B 1 50 ? 1.438 -13.719 -1.286 1 93.69 50 ALA B CA 1
ATOM 1113 C C . ALA B 1 50 ? 1.768 -15.008 -2.029 1 93.69 50 ALA B C 1
ATOM 1115 O O . ALA B 1 50 ? 1.159 -16.047 -1.776 1 93.69 50 ALA B O 1
ATOM 1116 N N . ARG B 1 51 ? 2.66 -14.922 -2.912 1 93.25 51 ARG B N 1
ATOM 1117 C CA . ARG B 1 51 ? 3.068 -16.109 -3.666 1 93.25 51 ARG B CA 1
ATOM 1118 C C . ARG B 1 51 ? 3.719 -17.141 -2.754 1 93.25 51 ARG B C 1
ATOM 1120 O O . ARG B 1 51 ? 3.459 -18.344 -2.881 1 93.25 51 ARG B O 1
ATOM 1127 N N . ASP B 1 52 ? 4.578 -16.656 -1.883 1 92.31 52 ASP B N 1
ATOM 1128 C CA . ASP B 1 52 ? 5.23 -17.547 -0.931 1 92.31 52 ASP B CA 1
ATOM 1129 C C . ASP B 1 52 ? 4.203 -18.25 -0.051 1 92.31 52 ASP B C 1
ATOM 1131 O O . ASP B 1 52 ? 4.324 -19.453 0.207 1 92.31 52 ASP B O 1
ATOM 1135 N N . GLU B 1 53 ? 3.236 -17.5 0.323 1 88.88 53 GLU B N 1
ATOM 1136 C CA . GLU B 1 53 ? 2.172 -18.078 1.145 1 88.88 53 GLU B CA 1
ATOM 1137 C C . GLU B 1 53 ? 1.364 -19.109 0.363 1 88.88 53 GLU B C 1
ATOM 1139 O O . GLU B 1 53 ? 0.994 -20.141 0.902 1 88.88 53 GLU B O 1
ATOM 1144 N N . GLU B 1 54 ? 1.13 -18.828 -0.833 1 87.44 54 GLU B N 1
ATOM 1145 C CA . GLU B 1 54 ? 0.422 -19.781 -1.684 1 87.44 54 GLU B CA 1
ATOM 1146 C C . GLU B 1 54 ? 1.223 -21.078 -1.857 1 87.44 54 GLU B C 1
ATOM 1148 O O . GLU B 1 54 ? 0.661 -22.172 -1.821 1 87.44 54 GLU B O 1
ATOM 1153 N N . VAL B 1 55 ? 2.455 -20.938 -2.076 1 91 55 VAL B N 1
ATOM 1154 C CA . VAL B 1 55 ? 3.34 -22.094 -2.223 1 91 55 VAL B CA 1
ATOM 1155 C C . VAL B 1 55 ? 3.299 -22.938 -0.953 1 91 55 VAL B C 1
ATOM 1157 O O . VAL B 1 55 ? 3.176 -24.156 -1.02 1 91 55 VAL B O 1
ATOM 1160 N N . LEU B 1 56 ? 3.385 -22.188 0.176 1 89.38 56 LEU B N 1
ATOM 1161 C CA . LEU B 1 56 ? 3.34 -22.875 1.46 1 89.38 56 LEU B CA 1
ATOM 1162 C C . LEU B 1 56 ? 2.008 -23.594 1.642 1 89.38 56 LEU B C 1
ATOM 1164 O O . LEU B 1 56 ? 1.977 -24.75 2.086 1 89.38 56 LEU B O 1
ATOM 1168 N N . PHE B 1 57 ? 0.966 -22.953 1.345 1 87.69 57 PHE B N 1
ATOM 1169 C CA . PHE B 1 57 ? -0.361 -23.547 1.455 1 87.69 57 PHE B CA 1
ATOM 1170 C C . PHE B 1 57 ? -0.488 -24.766 0.54 1 87.69 57 PHE B C 1
ATOM 1172 O O . PHE B 1 57 ? -0.997 -25.812 0.951 1 87.69 57 PHE B O 1
ATOM 1179 N N . GLN B 1 58 ? 0.006 -24.656 -0.63 1 88.44 58 GLN B N 1
ATOM 1180 C CA . GLN B 1 58 ? -0.049 -25.766 -1.578 1 88.44 58 GLN B CA 1
ATOM 1181 C C . GLN B 1 58 ? 0.795 -26.938 -1.097 1 88.44 58 GLN B C 1
ATOM 1183 O O . GLN B 1 58 ? 0.401 -28.094 -1.253 1 88.44 58 GLN B O 1
ATOM 1188 N N . GLN B 1 59 ? 1.972 -26.562 -0.608 1 87.94 59 GLN B N 1
ATOM 1189 C CA . GLN B 1 59 ? 2.832 -27.609 -0.054 1 87.94 59 GLN B CA 1
ATOM 1190 C C . GLN B 1 59 ? 2.148 -28.328 1.104 1 87.94 59 GLN B C 1
ATOM 1192 O O . GLN B 1 59 ? 2.242 -29.547 1.224 1 87.94 59 GLN B O 1
ATOM 1197 N N . MET B 1 60 ? 1.453 -27.484 1.873 1 81.56 60 MET B N 1
ATOM 1198 C CA . MET B 1 60 ? 0.711 -28.047 3 1 81.56 60 MET B CA 1
ATOM 1199 C C . MET B 1 60 ? -0.398 -28.969 2.514 1 81.56 60 MET B C 1
ATOM 1201 O O . MET B 1 60 ? -0.566 -30.078 3.041 1 81.56 60 MET B O 1
ATOM 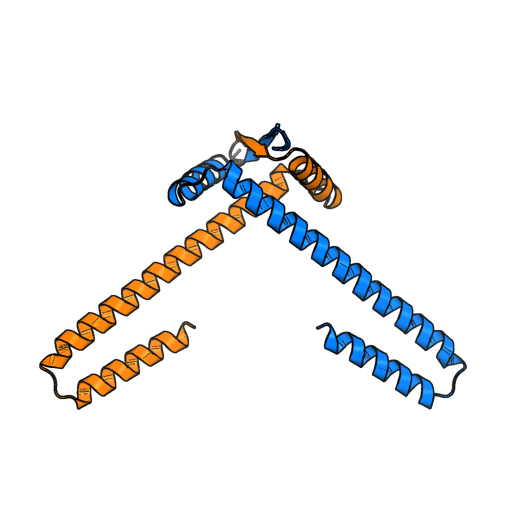1205 N N . ILE B 1 61 ? -1.121 -28.547 1.582 1 85.12 61 ILE B N 1
ATOM 1206 C CA . ILE B 1 61 ? -2.182 -29.344 0.976 1 85.12 61 ILE B CA 1
ATOM 1207 C C . ILE B 1 61 ? -1.603 -30.656 0.439 1 85.12 61 ILE B C 1
ATOM 1209 O O . ILE B 1 61 ? -2.15 -31.734 0.686 1 85.12 61 ILE B O 1
ATOM 1213 N N . GLU B 1 62 ? -0.533 -30.719 -0.355 1 86.94 62 GLU B N 1
ATOM 1214 C CA . GLU B 1 62 ? 0.081 -31.891 -0.959 1 86.94 62 GLU B CA 1
ATOM 1215 C C . GLU B 1 62 ? 0.574 -32.875 0.108 1 86.94 62 GLU B C 1
ATOM 1217 O O . GLU B 1 62 ? 0.405 -34.094 -0.026 1 86.94 62 GLU B O 1
ATOM 1222 N N . GLU B 1 63 ? 1.173 -32.344 1.103 1 85.38 63 GLU B N 1
ATOM 1223 C CA . GLU B 1 63 ? 1.607 -33.188 2.213 1 85.38 63 GLU B CA 1
ATOM 1224 C C . GLU B 1 63 ? 0.419 -33.875 2.891 1 85.38 63 GLU B C 1
ATOM 1226 O O . GLU B 1 63 ? 0.497 -35.031 3.271 1 85.38 63 GLU B O 1
ATOM 1231 N N . GLY B 1 64 ? -0.584 -33.156 3.111 1 72.19 64 GLY B N 1
ATOM 1232 C CA . GLY B 1 64 ? -1.808 -33.719 3.658 1 72.19 64 GLY B CA 1
ATOM 1233 C C . GLY B 1 64 ? -2.389 -34.812 2.801 1 72.19 64 GLY B C 1
ATOM 1234 O O . GLY B 1 64 ? -2.789 -35.875 3.316 1 72.19 64 GLY B O 1
ATOM 1235 N N . ARG B 1 65 ? -2.471 -34.625 1.546 1 83.25 65 ARG B N 1
ATOM 1236 C CA . ARG B 1 65 ? -2.963 -35.625 0.615 1 83.25 65 ARG B CA 1
ATOM 1237 C C . ARG B 1 65 ? -2.08 -36.875 0.644 1 83.25 65 ARG B C 1
ATOM 1239 O O . ARG B 1 65 ? -2.586 -38 0.614 1 83.25 65 ARG B O 1
ATOM 1246 N N . ALA B 1 66 ? -0.792 -36.625 0.633 1 83.94 66 ALA B N 1
ATOM 1247 C CA . ALA B 1 66 ? 0.153 -37.75 0.708 1 83.94 66 ALA B CA 1
ATOM 1248 C C . ALA B 1 66 ? -0.027 -38.531 2.004 1 83.94 66 ALA B C 1
ATOM 1250 O O . ALA B 1 66 ? 0.019 -39.781 2 1 83.94 66 ALA B O 1
ATOM 1251 N N . SER B 1 67 ? -0.229 -37.812 3.088 1 78.12 67 SER B N 1
ATOM 1252 C CA . SER B 1 67 ? -0.453 -38.469 4.375 1 78.12 67 SER B CA 1
ATOM 1253 C C . SER B 1 67 ? -1.728 -39.312 4.359 1 78.12 67 SER B C 1
ATOM 1255 O O . SER B 1 67 ? -1.739 -40.438 4.848 1 78.12 67 SER B O 1
ATOM 1257 N N . MET B 1 68 ? -2.828 -38.812 3.756 1 77.5 68 MET B N 1
ATOM 1258 C CA . MET B 1 68 ? -4.109 -39.5 3.66 1 77.5 68 MET B CA 1
ATOM 1259 C C . MET B 1 68 ? -3.982 -40.75 2.801 1 77.5 68 MET B C 1
ATOM 1261 O O . MET B 1 68 ? -4.523 -41.812 3.145 1 77.5 68 MET B O 1
ATOM 1265 N N . ARG B 1 69 ? -3.309 -40.625 1.765 1 78.81 69 ARG B N 1
ATOM 1266 C CA . ARG B 1 69 ? -3.113 -41.781 0.868 1 78.81 69 ARG B CA 1
ATOM 1267 C C . ARG B 1 69 ? -2.277 -42.844 1.534 1 78.81 69 ARG B C 1
ATOM 1269 O O . ARG B 1 69 ? -2.535 -44.062 1.346 1 78.81 69 ARG B O 1
ATOM 1276 N N . ALA B 1 70 ? -1.341 -42.5 2.287 1 76.69 70 ALA B N 1
ATOM 1277 C CA . ALA B 1 70 ? -0.5 -43.469 3.004 1 76.69 70 ALA B CA 1
ATOM 1278 C C . ALA B 1 70 ? -1.275 -44.125 4.133 1 76.69 70 ALA B C 1
ATOM 1280 O O . ALA B 1 70 ? -1.009 -45.281 4.477 1 76.69 70 ALA B O 1
ATOM 1281 N N . GLY B 1 71 ? -2.15 -43.312 4.77 1 64.06 71 GLY B N 1
ATOM 1282 C CA . GLY B 1 71 ? -2.973 -43.875 5.836 1 64.06 71 GLY B CA 1
ATOM 1283 C C . GLY B 1 71 ? -4.062 -44.781 5.332 1 64.06 71 GLY B C 1
ATOM 1284 O O . GLY B 1 71 ? -4.648 -45.531 6.109 1 64.06 71 GLY B O 1
ATOM 1285 N N . ILE B 1 72 ? -4.855 -44.594 4.234 1 63.62 72 ILE B N 1
ATOM 1286 C CA . ILE B 1 72 ? -5.906 -45.469 3.693 1 63.62 72 ILE B CA 1
ATOM 1287 C C . ILE B 1 72 ? -5.445 -46.906 3.705 1 63.62 72 ILE B C 1
ATOM 1289 O O . ILE B 1 72 ? -6.254 -47.812 3.898 1 63.62 72 ILE B O 1
ATOM 1293 N N . GLY B 1 73 ? -4.102 -47.281 3.945 1 61.38 73 GLY B N 1
ATOM 1294 C CA . GLY B 1 73 ? -3.639 -48.625 4.312 1 61.38 73 GLY B CA 1
ATOM 1295 C C . GLY B 1 73 ? -3.299 -48.75 5.785 1 61.38 73 GLY B C 1
ATOM 1296 O O . GLY B 1 73 ? -3 -49.844 6.27 1 61.38 73 GLY B O 1
ATOM 1297 N N . ILE B 1 74 ? -3.123 -47.562 6.418 1 59.75 74 ILE B N 1
ATOM 1298 C CA . ILE B 1 74 ? -2.688 -47.531 7.812 1 59.75 74 ILE B CA 1
ATOM 1299 C C . ILE B 1 74 ? -3.906 -47.438 8.727 1 59.75 74 ILE B C 1
ATOM 1301 O O . ILE B 1 74 ? -4.914 -46.812 8.375 1 59.75 74 ILE B O 1
ATOM 1305 N N . PRO B 1 75 ? -3.893 -48.094 9.789 1 68 75 PRO B N 1
ATOM 1306 C CA . PRO B 1 75 ? -5 -48.188 10.75 1 68 75 PRO B CA 1
ATOM 1307 C C . PRO B 1 75 ? -5.469 -46.812 11.211 1 68 75 PRO B C 1
ATOM 1309 O O . PRO B 1 75 ? -4.672 -45.875 11.273 1 68 75 PRO B O 1
ATOM 1312 N N . ASN B 1 76 ? -6.809 -46.5 11.25 1 62.91 76 ASN B N 1
ATOM 1313 C CA . ASN B 1 76 ? -7.594 -45.312 11.594 1 62.91 76 ASN B CA 1
ATOM 1314 C C . ASN B 1 76 ? -6.906 -44.469 12.656 1 62.91 76 ASN B C 1
ATOM 1316 O O . ASN B 1 76 ? -6.926 -43.219 12.594 1 62.91 76 ASN B O 1
ATOM 1320 N N . GLU B 1 77 ? -6.352 -45.062 13.586 1 63.5 77 GLU B N 1
ATOM 1321 C CA . GLU B 1 77 ? -5.695 -44.406 14.703 1 63.5 77 GLU B CA 1
ATOM 1322 C C . GLU B 1 77 ? -4.52 -43.562 14.227 1 63.5 77 GLU B C 1
ATOM 1324 O O . GLU B 1 77 ? -4.312 -42.438 14.711 1 63.5 77 GLU B O 1
ATOM 1329 N N . GLN B 1 78 ? -3.863 -44 13.328 1 61.66 78 GLN B N 1
ATOM 1330 C CA . GLN B 1 78 ? -2.703 -43.312 12.781 1 61.66 78 GLN B CA 1
ATOM 1331 C C . GLN B 1 78 ? -3.131 -42.125 11.914 1 61.66 78 GLN B C 1
ATOM 1333 O O . GLN B 1 78 ? -2.508 -41.062 11.945 1 61.66 78 GLN B O 1
ATOM 1338 N N . VAL B 1 79 ? -4.184 -42.281 11.273 1 63.81 79 VAL B N 1
ATOM 1339 C CA . VAL B 1 79 ? -4.762 -41.219 10.453 1 63.81 79 VAL B CA 1
ATOM 1340 C C . VAL B 1 79 ? -5.172 -40.031 11.328 1 63.81 79 VAL B C 1
ATOM 1342 O O . VAL B 1 79 ? -4.926 -38.875 10.984 1 63.81 79 VAL B O 1
ATOM 1345 N N . GLU B 1 80 ? -5.812 -40.438 12.422 1 64.88 80 GLU B N 1
ATOM 1346 C CA . GLU B 1 80 ? -6.227 -39.375 13.359 1 64.88 80 GLU B CA 1
ATOM 1347 C C . GLU B 1 80 ? -5.027 -38.625 13.898 1 64.88 80 GLU B C 1
ATOM 1349 O O . GLU B 1 80 ? -5.086 -37.375 14.039 1 64.88 80 GLU B O 1
ATOM 1354 N N . ALA B 1 81 ? -4.047 -39.344 14.078 1 64.69 81 ALA B N 1
ATOM 1355 C CA . ALA B 1 81 ? -2.846 -38.688 14.617 1 64.69 81 ALA B CA 1
ATOM 1356 C C . ALA B 1 81 ? -2.195 -37.781 13.578 1 64.69 81 ALA B C 1
ATOM 1358 O O . ALA B 1 81 ? -1.752 -36.688 13.898 1 64.69 81 ALA B O 1
ATOM 1359 N N . GLU B 1 82 ? -2.25 -38.25 12.383 1 61.75 82 GLU B N 1
ATOM 1360 C CA . GLU B 1 82 ? -1.612 -37.469 11.328 1 61.75 82 GLU B CA 1
ATOM 1361 C C . GLU B 1 82 ? -2.443 -36.25 10.969 1 61.75 82 GLU B C 1
ATOM 1363 O O . GLU B 1 82 ? -1.895 -35.156 10.734 1 61.75 82 GLU B O 1
ATOM 1368 N N . SER B 1 83 ? -3.721 -36.438 10.984 1 63.31 83 SER B N 1
ATOM 1369 C CA . SER B 1 83 ? -4.617 -35.281 10.766 1 63.31 83 SER B CA 1
ATOM 1370 C C . SER B 1 83 ? -4.422 -34.219 11.836 1 63.31 83 SER B C 1
ATOM 1372 O O . SER B 1 83 ? -4.398 -33.031 11.523 1 63.31 83 SER B O 1
ATOM 1374 N N . ALA B 1 84 ? -4.34 -34.688 12.961 1 64.31 84 ALA B N 1
ATOM 1375 C CA . ALA B 1 84 ? -4.133 -33.781 14.086 1 64.31 84 ALA B CA 1
ATOM 1376 C C . ALA B 1 84 ? -2.828 -33 13.93 1 64.31 84 ALA B C 1
ATOM 1378 O O . ALA B 1 84 ? -2.777 -31.797 14.195 1 64.31 84 ALA B O 1
ATOM 1379 N N . ALA B 1 85 ? -1.913 -33.625 13.422 1 62.09 85 ALA B N 1
ATOM 1380 C CA . ALA B 1 85 ? -0.618 -32.969 13.227 1 62.09 85 ALA B CA 1
ATOM 1381 C C . ALA B 1 85 ? -0.688 -31.922 12.117 1 62.09 85 ALA B C 1
ATOM 1383 O O . ALA B 1 85 ? -0.093 -30.844 12.234 1 62.09 85 ALA B O 1
ATOM 1384 N N . TRP B 1 86 ? -1.394 -32.25 11.211 1 59.62 86 TRP B N 1
ATOM 1385 C CA . TRP B 1 86 ? -1.567 -31.344 10.078 1 59.62 86 TRP B CA 1
ATOM 1386 C C . TRP B 1 86 ? -2.332 -30.078 10.484 1 59.62 86 TRP B C 1
ATOM 1388 O O . TRP B 1 86 ? -1.933 -28.969 10.148 1 59.62 86 TRP B O 1
ATOM 1398 N N . CYS B 1 87 ? -3.389 -30.328 11.125 1 58.12 87 CYS B N 1
ATOM 1399 C CA . CYS B 1 87 ? -4.188 -29.203 11.609 1 58.12 87 CYS B CA 1
ATOM 1400 C C . CYS B 1 87 ? -3.359 -28.281 12.492 1 58.12 87 CYS B C 1
ATOM 1402 O O . CYS B 1 87 ? -3.463 -27.062 12.391 1 58.12 87 CYS B O 1
ATOM 1404 N N . ALA B 1 88 ? -2.604 -28.891 13.273 1 60.59 88 ALA B N 1
ATOM 1405 C CA . ALA B 1 88 ? -1.764 -28.109 14.18 1 60.59 88 ALA B CA 1
ATOM 1406 C C . ALA B 1 88 ? -0.768 -27.25 13.406 1 60.59 88 ALA B C 1
ATOM 1408 O O . ALA B 1 88 ? -0.498 -26.109 13.789 1 60.59 88 ALA B O 1
ATOM 1409 N N . ALA B 1 89 ? -0.346 -27.781 12.43 1 59.88 89 ALA B N 1
ATOM 1410 C CA . ALA B 1 89 ? 0.644 -27.047 11.641 1 59.88 89 ALA B CA 1
ATOM 1411 C C . ALA B 1 89 ? 0.007 -25.859 10.914 1 59.88 89 ALA B C 1
ATOM 1413 O O . ALA B 1 89 ? 0.616 -24.797 10.805 1 59.88 89 ALA B O 1
ATOM 1414 N N . ILE B 1 90 ? -1.093 -25.969 10.617 1 62.41 90 ILE B N 1
ATOM 1415 C CA . ILE B 1 90 ? -1.824 -24.922 9.914 1 62.41 90 ILE B CA 1
ATOM 1416 C C . ILE B 1 90 ? -2.148 -23.781 10.883 1 62.41 90 ILE B C 1
ATOM 1418 O O . ILE B 1 90 ? -2.041 -22.609 10.523 1 62.41 90 ILE B O 1
ATOM 1422 N N . LEU B 1 91 ? -2.592 -24.141 12 1 59.59 91 LEU B N 1
ATOM 1423 C CA . LEU B 1 91 ? -2.973 -23.188 13.023 1 59.59 91 LEU B CA 1
ATOM 1424 C C . LEU B 1 91 ? -1.774 -22.344 13.453 1 59.59 91 LEU B C 1
ATOM 1426 O O . LEU B 1 91 ? -1.92 -21.156 13.758 1 59.59 91 LEU B O 1
ATOM 1430 N N . ARG B 1 92 ? -0.71 -22.938 13.383 1 57.84 92 ARG B N 1
ATOM 1431 C CA . ARG B 1 92 ? 0.474 -22.172 13.789 1 57.84 92 ARG B CA 1
ATOM 1432 C C . ARG B 1 92 ? 0.866 -21.156 12.719 1 57.84 92 ARG B C 1
ATOM 1434 O O . ARG B 1 92 ? 1.444 -20.125 13.031 1 57.84 92 ARG B O 1
ATOM 1441 N N . LYS B 1 93 ? 0.512 -21.281 11.578 1 56.88 93 LYS B N 1
ATOM 1442 C CA . LYS B 1 93 ? 0.91 -20.375 10.508 1 56.88 93 LYS B CA 1
ATOM 1443 C C . LYS B 1 93 ? -0.123 -19.266 10.312 1 56.88 93 LYS B C 1
ATOM 1445 O O . LYS B 1 93 ? 0.195 -18.203 9.789 1 56.88 93 LYS B O 1
ATOM 1450 N N . ALA B 1 94 ? -1.147 -19.562 10.906 1 50.19 94 ALA B N 1
ATOM 1451 C CA . ALA B 1 94 ? -2.174 -18.516 10.938 1 50.19 94 ALA B CA 1
ATOM 1452 C C . ALA B 1 94 ? -1.914 -17.5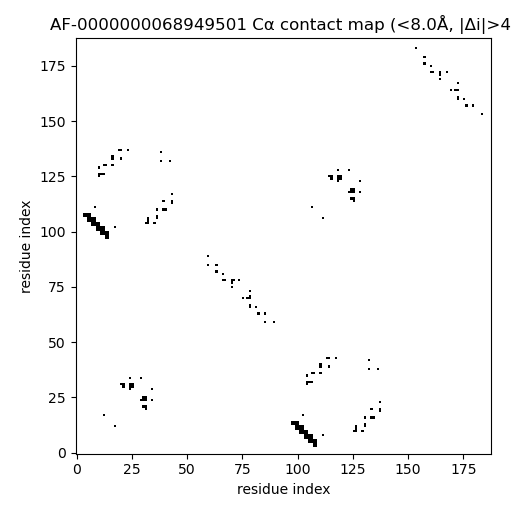31 12.07 1 50.19 94 ALA B C 1
ATOM 1454 O O . ALA B 1 94 ? -1.322 -17.891 13.094 1 50.19 94 ALA B O 1
#

Organism: Cupriavidus necator (strain ATCC 17699 / DSM 428 / KCTC 22496 / NCIMB 10442 / H16 / Stanier 337) (NCBI:txid381666)

Foldseek 3Di:
DPPPPDDDDDDDDDPVVVVVLQVVCVVVVHGSVVVVVVVVVVVVVVVVVVVVVVVVVVVLVVVLVVLVVVCVVPPPVSNVVVVVVSVVVVVVVD/DPPPPDDDDDDDDDPVVVVVLQVVCVVVVHGSVVVVVVVVVVVVVVVVVVVVVVVVVVVLVVVLVVLVVVCVVPDPVVNVVVVVVSVVVVVVVD

Radius of gyration: 26.83 Å; Cα contacts (8 Å, |Δi|>4): 121; chains: 2; bounding box: 48×76×65 Å

Secondary structure (DSSP, 8-state):
--S--PEEEEEEE-HHHHHHHHHHHHHTT--HHHHHHHHHHHHHHHHHHHHHHHHHHHHHHHHHHHHHHHHTTS-HHHHHHHHHHHHHHHHHH-/--S---EEEEEEE-HHHHHHHHHHHHHTT--HHHHHHHHHHHHHHHHHHHHHHHHHHHHHHHHHHHHHHHHTTS-HHHHHHHHHHHHHHHHHH-

Sequence (188 aa):
MLVSEEAPFILTLNPQLRDAFIAEAAAEGLTTSQVAEALVREYLARRRQARDEEVLFQQMIEEGRASMRAGIGIPNEQVEAESAAWCAAILRKAMLVSEEAPFILTLNPQLRDAFIAEAAAEGLTTSQVAEALVREYLARRRQARDEEVLFQQMIEEGRASMRAGIGIPNEQVEAESAAWCAAILRKA

Nearest PDB structures (foldseek):
  1xsv-assembly1_B  TM=3.359E-01  e=6.978E+00  Staphylococcus aureus

Solvent-accessible surface area (backbone atoms only — not comparable to full-atom values): 10281 Å² total; per-residue (Å²): 134,79,68,66,65,62,33,84,41,81,34,51,31,44,52,70,56,47,52,49,47,46,52,52,24,48,74,72,75,41,49,53,34,59,53,46,52,52,51,51,52,52,50,52,51,50,50,51,49,49,50,51,49,48,51,50,49,50,50,49,51,52,50,51,52,53,51,50,62,58,22,80,79,38,63,68,69,56,40,53,53,50,49,50,51,50,52,52,55,51,57,67,73,96,138,82,67,67,66,61,34,83,41,81,33,50,31,45,51,69,58,48,51,50,48,46,52,53,24,47,74,71,74,41,48,53,34,60,54,46,51,51,51,51,52,51,49,52,50,51,52,50,50,51,51,54,48,49,52,50,51,48,52,50,50,53,51,50,51,52,50,49,64,60,24,80,80,39,61,69,69,56,40,54,52,49,49,52,50,50,52,51,54,51,57,66,75,96

pLDDT: mean 82.24, std 16.74, range [32.72, 98.38]